Protein AF-A0A8J5N404-F1 (afdb_monomer)

Sequence (213 aa):
MFSFVKPSVPTCPKLALQDQLALDVYFVPMARVNMSEQEGGNVTVQEGICHLHLSPQANPRVYNVTWYYNVNFKGLPVCEEEQRRQYVGVRGGSVSVRCRVRAYPPALTFTWALRRTPEGVRERLESVGRTEGLTGRYTLTRLQEERVQVLCWAKNAIGTQIEPCKFTVYTRGRPGPVAGCKVDNHTASGFTVRCRSGAFRSDQANYTLLVYA

Solvent-accessible surface area (backbone atoms only — not comparable to full-atom values): 13581 Å² total; per-residue (Å²): 140,85,83,84,80,80,84,81,79,82,79,78,77,86,76,74,82,79,81,77,83,80,80,86,70,74,45,77,77,46,72,48,78,45,78,50,77,83,92,76,82,86,83,79,93,68,90,79,84,83,45,76,48,76,53,75,46,41,36,73,73,81,89,79,87,83,88,80,79,98,58,86,67,74,37,54,32,40,64,51,81,96,56,84,46,71,48,72,36,48,68,64,33,63,42,77,47,69,49,51,39,50,40,29,61,51,29,58,40,30,39,38,29,41,35,45,59,96,89,45,72,72,47,77,40,90,45,78,22,65,89,58,43,46,48,35,69,49,71,50,64,62,38,73,58,64,54,35,35,43,36,38,35,37,26,30,92,80,32,61,28,88,69,60,44,71,31,41,39,20,40,54,56,67,52,35,70,68,43,81,69,43,82,43,73,82,52,99,90,46,67,43,81,50,63,41,83,26,95,40,79,32,101,72,68,88,82,86,83,88,83,86,133

Secondary structure (DSSP, 8-state):
----PPPPP-----------------EEEEEEEEEEPPSSS----SSPPPEEEEEEEEESPP------SS----EEEEE-SSS--EEE--TT--EEEEEEEEEESPP-EEEEEEEESSSS-EEEE-----S-TTEEEEEE-S--SSEEEEEEEEE-SS-B-SSPEEEEEESSPPPPPPEEEEEEEEETTEEEEEEEPPSS--SS---PPP---

Radius of gyration: 30.07 Å; Cα contacts (8 Å, |Δi|>4): 358; chains: 1; bounding box: 64×106×56 Å

Foldseek 3Di:
DDDDDDDDDDDDPPPPPPPDDDDLDFDDKDKDKDWDDDDDDDDPDDDDDIDIDIDIDGVVDDPDDDDDDPDPPADAKDFDPPDAQEAEDAAQAKDKDKTFTDHVVFFQAKWKWKDDDPPDDTRTDRDGQPRPGGMRMDMDGRHHGQKMKMWMWTADPVGIDPGTRIHMYGNFFAFDDWADWDWADDDPVDIDIDTHTDPTDGPDYDDDDDDDD

Organism: Homarus americanus (NCBI:txid6706)

pLDDT: mean 76.04, std 15.44, range [35.41, 94.5]

InterPro domains:
  IPR007110 Immunoglobulin-like domain [PS50835] (60-168)
  IPR013783 Immunoglobulin-like fold [G3DSA:2.60.40.10] (75-171)
  IPR036179 Immunoglobulin-like domain superfamily [SSF48726] (89-171)

Nearest PDB structures (foldseek):
  7z0l-assembly1_A  TM=5.717E-01  e=4.956E-03  Mus musculus
  8dpu-assembly1_A  TM=5.505E-01  e=3.426E-03  Homo sapiens
  8qy6-assembly1_A  TM=5.670E-01  e=1.581E-02  Mus musculus
  8d82-assembly1_A  TM=5.184E-01  e=3.674E-02  Homo sapiens
  3idu-assembly1_A  TM=4.146E-01  e=4.378E-01  Pyrococcus furiosus

Structure (mmCIF, N/CA/C/O backbone):
data_AF-A0A8J5N404-F1
#
_entry.id   AF-A0A8J5N404-F1
#
loop_
_atom_site.group_PDB
_atom_site.id
_atom_site.type_symbol
_atom_site.label_atom_id
_atom_site.label_alt_id
_atom_site.label_comp_id
_atom_site.label_asym_id
_atom_site.label_entity_id
_atom_site.label_seq_id
_atom_site.pdbx_PDB_ins_code
_atom_site.Cartn_x
_atom_site.Cartn_y
_atom_site.Cartn_z
_atom_site.occupancy
_atom_site.B_iso_or_equiv
_atom_site.auth_seq_id
_atom_site.auth_comp_id
_atom_site.auth_asym_id
_atom_site.auth_atom_id
_atom_site.pdbx_PDB_model_num
ATOM 1 N N . MET A 1 1 ? 13.396 -95.241 -4.610 1.00 40.75 1 MET A N 1
ATOM 2 C CA . MET A 1 1 ? 12.499 -94.400 -5.431 1.00 40.75 1 MET A CA 1
ATOM 3 C C . MET A 1 1 ? 11.971 -93.310 -4.514 1.00 40.75 1 MET A C 1
ATOM 5 O O . MET A 1 1 ? 11.086 -93.577 -3.721 1.00 40.75 1 MET A O 1
ATOM 9 N N . PHE A 1 2 ? 12.621 -92.146 -4.496 1.00 35.41 2 PHE A N 1
ATOM 10 C CA . PHE A 1 2 ? 12.293 -91.057 -3.570 1.00 35.41 2 PHE A CA 1
ATOM 11 C C . PHE A 1 2 ? 11.644 -89.929 -4.371 1.00 35.41 2 PHE A C 1
ATOM 13 O O . PHE A 1 2 ? 12.293 -89.315 -5.217 1.00 35.41 2 PHE A O 1
ATOM 20 N N . SER A 1 3 ? 10.343 -89.719 -4.164 1.00 41.03 3 SER A N 1
ATOM 21 C CA . SER A 1 3 ? 9.588 -88.637 -4.793 1.00 41.03 3 SER A CA 1
ATOM 22 C C . SER A 1 3 ? 9.850 -87.331 -4.048 1.00 41.03 3 SER A C 1
ATOM 24 O O . SER A 1 3 ? 9.491 -87.195 -2.879 1.00 41.03 3 SER A O 1
ATOM 26 N N . PHE A 1 4 ? 10.447 -86.358 -4.728 1.00 39.09 4 PHE A N 1
ATOM 27 C CA . PHE A 1 4 ? 10.565 -84.997 -4.221 1.00 39.09 4 PHE A CA 1
ATOM 28 C C . PHE A 1 4 ? 9.235 -84.265 -4.434 1.00 39.09 4 PHE A C 1
ATOM 30 O O . PHE A 1 4 ? 8.847 -83.973 -5.565 1.00 39.09 4 PHE A O 1
ATOM 37 N N . VAL A 1 5 ? 8.527 -83.979 -3.341 1.00 48.84 5 VAL A N 1
ATOM 38 C CA . VAL A 1 5 ? 7.359 -83.090 -3.333 1.00 48.84 5 VAL A CA 1
ATOM 39 C C . VAL A 1 5 ? 7.872 -81.651 -3.442 1.00 48.84 5 VAL A C 1
ATOM 41 O O . VAL A 1 5 ? 8.645 -81.204 -2.597 1.00 48.84 5 VAL A O 1
ATOM 44 N N . LYS A 1 6 ? 7.477 -80.920 -4.493 1.00 49.12 6 LYS A N 1
ATOM 45 C CA . LYS A 1 6 ? 7.764 -79.480 -4.609 1.00 49.12 6 LYS A CA 1
ATOM 46 C C . LYS A 1 6 ? 6.940 -78.714 -3.560 1.00 49.12 6 LYS A C 1
ATOM 48 O O . LYS A 1 6 ? 5.720 -78.872 -3.560 1.00 49.12 6 LYS A O 1
ATOM 53 N N . PRO A 1 7 ? 7.544 -77.869 -2.708 1.00 41.69 7 PRO A N 1
ATOM 54 C CA . PRO A 1 7 ? 6.782 -77.013 -1.808 1.00 41.69 7 PRO A CA 1
ATOM 55 C C . PRO A 1 7 ? 6.041 -75.929 -2.605 1.00 41.69 7 PRO A C 1
ATOM 57 O O . PRO A 1 7 ? 6.631 -75.220 -3.421 1.00 41.69 7 PRO A O 1
ATOM 60 N N . SER A 1 8 ? 4.733 -75.813 -2.378 1.00 52.38 8 SER A N 1
ATOM 61 C CA . SER A 1 8 ? 3.898 -74.738 -2.914 1.00 52.38 8 SER A CA 1
ATOM 62 C C . SER A 1 8 ? 4.278 -73.407 -2.266 1.00 52.38 8 SER A C 1
ATOM 64 O O . SER A 1 8 ? 4.233 -73.276 -1.043 1.00 52.38 8 SER A O 1
ATOM 66 N N . VAL A 1 9 ? 4.634 -72.419 -3.088 1.00 51.72 9 VAL A N 1
ATOM 67 C CA . VAL A 1 9 ? 4.928 -71.049 -2.651 1.00 51.72 9 VAL A CA 1
ATOM 68 C C . VAL A 1 9 ? 3.638 -70.414 -2.109 1.00 51.72 9 VAL A C 1
ATOM 70 O O . VAL A 1 9 ? 2.661 -70.342 -2.857 1.00 51.72 9 VAL A O 1
ATOM 73 N N . PRO A 1 10 ? 3.589 -69.947 -0.849 1.00 53.97 10 PRO A N 1
ATOM 74 C CA . PRO A 1 10 ? 2.425 -69.230 -0.347 1.00 53.97 10 PRO A CA 1
ATOM 75 C C . PRO A 1 10 ? 2.312 -67.879 -1.064 1.00 53.97 10 PRO A C 1
ATOM 77 O O . PRO A 1 10 ? 3.176 -67.011 -0.941 1.00 53.97 10 PRO A O 1
ATOM 80 N N . THR A 1 11 ? 1.246 -67.693 -1.842 1.00 55.59 11 THR A N 1
ATOM 81 C CA . THR A 1 11 ? 0.913 -66.396 -2.437 1.00 55.59 11 THR A CA 1
ATOM 82 C C . THR A 1 11 ? 0.435 -65.451 -1.344 1.00 55.59 11 THR A C 1
ATOM 84 O O . THR A 1 11 ? -0.619 -65.665 -0.747 1.00 55.59 11 THR A O 1
ATOM 87 N N . CYS A 1 12 ? 1.210 -64.399 -1.095 1.00 48.97 12 CYS A N 1
ATOM 88 C CA . CYS A 1 12 ? 0.807 -63.310 -0.217 1.00 48.97 12 CYS A CA 1
ATOM 89 C C . CYS A 1 12 ? -0.461 -62.640 -0.793 1.00 48.97 12 CYS A C 1
ATOM 91 O O . CYS A 1 12 ? -0.456 -62.277 -1.977 1.00 48.97 12 CYS A O 1
ATOM 93 N N . PRO A 1 13 ? -1.555 -62.483 -0.025 1.00 54.38 13 PRO A N 1
ATOM 94 C CA . PRO A 1 13 ? -2.712 -61.736 -0.496 1.00 54.38 13 PRO A CA 1
ATOM 95 C C . PRO A 1 13 ? -2.296 -60.281 -0.729 1.00 54.38 13 PRO A C 1
ATOM 97 O O . PRO A 1 13 ? -1.611 -59.681 0.098 1.00 54.38 13 PRO A O 1
ATOM 100 N N . LYS A 1 14 ? -2.702 -59.702 -1.865 1.00 51.38 14 LYS A N 1
ATOM 101 C CA . LYS A 1 14 ? -2.517 -58.274 -2.151 1.00 51.38 14 LYS A CA 1
ATOM 102 C C . LYS A 1 14 ? -3.380 -57.452 -1.187 1.00 51.38 14 LYS A C 1
ATOM 104 O O . LYS A 1 14 ? -4.451 -56.990 -1.565 1.00 51.38 14 LYS A O 1
ATOM 109 N N . LEU A 1 15 ? -2.926 -57.252 0.048 1.00 52.56 15 LEU A N 1
ATOM 110 C CA . LEU A 1 15 ? -3.394 -56.127 0.846 1.00 52.56 15 LEU A CA 1
ATOM 111 C C . LEU A 1 15 ? -2.717 -54.873 0.294 1.00 52.56 15 LEU A C 1
ATOM 113 O O . LEU A 1 15 ? -1.636 -54.478 0.721 1.00 52.56 15 LEU A O 1
ATOM 117 N N . ALA A 1 16 ? -3.355 -54.269 -0.707 1.00 52.84 16 ALA A N 1
ATOM 118 C CA . ALA A 1 16 ? -3.126 -52.870 -1.009 1.00 52.84 16 ALA A CA 1
ATOM 119 C C . ALA A 1 16 ? -3.648 -52.075 0.192 1.00 52.84 16 ALA A C 1
ATOM 121 O O . ALA A 1 16 ? -4.857 -51.944 0.379 1.00 52.84 16 ALA A O 1
ATOM 122 N N . LEU A 1 17 ? -2.740 -51.593 1.039 1.00 55.91 17 LEU A N 1
ATOM 123 C CA . LEU A 1 17 ? -3.078 -50.575 2.022 1.00 55.91 17 LEU A CA 1
ATOM 124 C C . LEU A 1 17 ? -3.344 -49.282 1.236 1.00 55.91 17 LEU A C 1
ATOM 126 O O . LEU A 1 17 ? -2.430 -48.526 0.918 1.00 55.91 17 LEU A O 1
ATOM 130 N N . GLN A 1 18 ? -4.595 -49.092 0.824 1.00 56.19 18 GLN A N 1
ATOM 131 C CA . GLN A 1 18 ? -5.069 -47.871 0.185 1.00 56.19 18 GLN A CA 1
ATOM 132 C C . GLN A 1 18 ? -5.277 -46.828 1.286 1.00 56.19 18 GLN A C 1
ATOM 134 O O . GLN A 1 18 ? -6.405 -46.570 1.697 1.00 56.19 18 GLN A O 1
ATOM 139 N N . ASP A 1 19 ? -4.190 -46.271 1.813 1.00 60.75 19 ASP A N 1
ATOM 140 C CA . ASP A 1 19 ? -4.302 -45.220 2.820 1.00 60.75 19 ASP A CA 1
ATOM 141 C C . ASP A 1 19 ? -4.592 -43.889 2.107 1.00 60.75 19 ASP A C 1
ATOM 143 O O . ASP A 1 19 ? -3.699 -43.189 1.626 1.00 60.75 19 ASP A O 1
ATOM 147 N N . GLN A 1 20 ? -5.878 -43.590 1.917 1.00 63.78 20 GLN A N 1
ATOM 148 C CA . GLN A 1 20 ? -6.344 -42.293 1.432 1.00 63.78 20 GLN A CA 1
ATOM 149 C C . GLN A 1 20 ? -6.618 -41.394 2.637 1.00 63.78 20 GLN A C 1
ATOM 151 O O . GLN A 1 20 ? -7.687 -41.451 3.243 1.00 63.78 20 GLN A O 1
ATOM 156 N N . LEU A 1 21 ? -5.651 -40.539 2.975 1.00 72.94 21 LEU A N 1
ATOM 157 C CA . LEU A 1 21 ? -5.828 -39.527 4.011 1.00 72.94 21 LEU A CA 1
ATOM 158 C C . LEU A 1 21 ? -6.717 -38.392 3.483 1.00 72.94 21 LEU A C 1
ATOM 160 O O . LEU A 1 21 ? -6.276 -37.553 2.695 1.00 72.94 21 LEU A O 1
ATOM 164 N N . ALA A 1 22 ? -7.973 -38.356 3.925 1.00 76.50 22 ALA A N 1
ATOM 165 C CA . ALA A 1 22 ? -8.859 -37.226 3.682 1.00 76.50 22 ALA A CA 1
ATOM 166 C C . ALA A 1 22 ? -8.378 -36.014 4.496 1.00 76.50 22 ALA A C 1
ATOM 168 O O . ALA A 1 22 ? -8.421 -36.017 5.725 1.00 76.50 22 ALA A O 1
ATOM 169 N N . LEU A 1 23 ? -7.895 -34.980 3.807 1.00 77.44 23 LEU A N 1
ATOM 170 C CA . LEU A 1 23 ? -7.456 -33.740 4.442 1.00 77.44 23 LEU A CA 1
ATOM 171 C C . LEU A 1 23 ? -8.675 -32.893 4.828 1.00 77.44 23 LEU A C 1
ATOM 173 O O . LEU A 1 23 ? -9.360 -32.357 3.956 1.00 77.44 23 LEU A O 1
ATOM 177 N N . ASP A 1 24 ? -8.915 -32.730 6.129 1.00 81.88 24 ASP A N 1
ATOM 178 C CA . ASP A 1 24 ? -9.874 -31.751 6.647 1.00 81.88 24 ASP A CA 1
ATOM 179 C C . ASP A 1 24 ? -9.209 -30.366 6.708 1.00 81.88 24 ASP A C 1
ATOM 181 O O . ASP A 1 24 ? -8.609 -29.963 7.706 1.00 81.88 24 ASP A O 1
ATOM 185 N N . VAL A 1 25 ? -9.209 -29.668 5.569 1.00 82.38 25 VAL A N 1
ATOM 186 C CA . VAL A 1 25 ? -8.541 -28.369 5.431 1.00 82.38 25 VAL A CA 1
ATOM 187 C C . VAL A 1 25 ? -9.459 -27.262 5.933 1.00 82.38 25 VAL A C 1
ATOM 189 O O . VAL A 1 25 ? -10.500 -26.996 5.334 1.00 82.38 25 VAL A O 1
ATOM 192 N N . TYR A 1 26 ? -9.045 -26.575 6.994 1.00 89.12 26 TYR A N 1
ATOM 193 C CA . TYR A 1 26 ? -9.735 -25.399 7.515 1.00 89.12 26 TYR A CA 1
ATOM 194 C C . TYR A 1 26 ? -9.440 -24.157 6.671 1.00 89.12 26 TYR A C 1
ATOM 196 O O . TYR A 1 26 ? -8.284 -23.852 6.371 1.00 89.12 26 TYR A O 1
ATOM 204 N N . PHE A 1 27 ? -10.482 -23.411 6.310 1.00 85.56 27 PHE A N 1
ATOM 205 C CA . PHE A 1 27 ? -10.357 -22.172 5.549 1.00 85.56 27 PHE A CA 1
ATOM 206 C C . PHE A 1 27 ? -11.450 -21.169 5.918 1.00 85.56 27 PHE A C 1
ATOM 208 O O . PHE A 1 27 ? -12.567 -21.524 6.300 1.00 85.56 27 PHE A O 1
ATOM 215 N N . VAL A 1 28 ? -11.108 -19.887 5.790 1.00 82.25 28 VAL A N 1
ATOM 216 C CA . VAL A 1 28 ? -12.012 -18.770 6.084 1.00 82.25 28 VAL A CA 1
ATOM 217 C C . VAL A 1 28 ? -13.211 -18.742 5.123 1.00 82.25 28 VAL A C 1
ATOM 219 O O . VAL A 1 28 ? -13.067 -19.130 3.963 1.00 82.25 28 VAL A O 1
ATOM 222 N N . PRO A 1 29 ? -14.390 -18.268 5.567 1.00 82.12 29 PRO A N 1
ATOM 223 C CA . PRO A 1 29 ? -15.593 -18.248 4.743 1.00 82.12 29 PRO A CA 1
ATOM 224 C C . PRO A 1 29 ? -15.438 -17.353 3.511 1.00 82.12 29 PRO A C 1
ATOM 226 O O . PRO A 1 29 ? -15.164 -16.159 3.619 1.00 82.12 29 PRO A O 1
ATOM 229 N N . MET A 1 30 ? -15.681 -17.929 2.338 1.00 80.69 30 MET A N 1
ATOM 230 C CA . MET A 1 30 ? -15.793 -17.229 1.060 1.00 80.69 30 MET A CA 1
ATOM 231 C C . MET A 1 30 ? -17.237 -17.328 0.580 1.00 80.69 30 MET A C 1
ATOM 233 O O . MET A 1 30 ? -17.825 -18.403 0.632 1.00 80.69 30 MET A O 1
ATOM 237 N N . ALA A 1 31 ? -17.835 -16.236 0.111 1.00 79.19 31 ALA A N 1
ATOM 238 C CA . ALA A 1 31 ? -19.229 -16.247 -0.320 1.00 79.19 31 ALA A CA 1
ATOM 239 C C . ALA A 1 31 ? -19.399 -15.628 -1.705 1.00 79.19 31 ALA A C 1
ATOM 241 O O . ALA A 1 31 ? -18.776 -14.617 -2.030 1.00 79.19 31 ALA A O 1
ATOM 242 N N . ARG A 1 32 ? -20.266 -16.241 -2.514 1.00 77.94 32 ARG A N 1
ATOM 243 C CA . ARG A 1 32 ? -20.734 -15.692 -3.791 1.00 77.94 32 ARG A CA 1
ATOM 244 C C . ARG A 1 32 ? -22.192 -15.274 -3.655 1.00 77.94 32 ARG A C 1
ATOM 246 O O . ARG A 1 32 ? -22.972 -16.005 -3.045 1.00 77.94 32 ARG A O 1
ATOM 253 N N . VAL A 1 33 ? -22.530 -14.111 -4.207 1.00 75.31 33 VAL A N 1
ATOM 254 C CA . VAL A 1 33 ? -23.897 -13.579 -4.244 1.00 75.31 33 VAL A CA 1
ATOM 255 C C . VAL A 1 33 ? -24.338 -13.517 -5.696 1.00 75.31 33 VAL A C 1
ATOM 257 O O . VAL A 1 33 ? -23.714 -12.818 -6.492 1.00 75.31 33 VAL A O 1
ATOM 260 N N . ASN A 1 34 ? -25.409 -14.232 -6.021 1.00 76.19 34 ASN A N 1
ATOM 261 C CA . ASN A 1 34 ? -26.038 -14.189 -7.335 1.00 76.19 34 ASN A CA 1
ATOM 262 C C . ASN A 1 34 ? -27.398 -13.501 -7.223 1.00 76.19 34 ASN A C 1
ATOM 264 O O . ASN A 1 34 ? -28.099 -13.665 -6.225 1.00 76.19 34 ASN A O 1
ATOM 268 N N . MET A 1 35 ? -27.770 -12.751 -8.255 1.00 67.88 35 MET A N 1
ATOM 269 C CA . MET A 1 35 ? -29.086 -12.134 -8.372 1.00 67.88 35 MET A CA 1
ATOM 270 C C . MET A 1 35 ? -29.902 -12.951 -9.368 1.00 67.88 35 MET A C 1
ATOM 272 O O . MET A 1 35 ? -29.448 -13.167 -10.491 1.00 67.88 35 MET A O 1
ATOM 276 N N . SER A 1 36 ? -31.065 -13.437 -8.949 1.00 63.25 36 SER A N 1
ATOM 277 C CA . SER A 1 36 ? -31.993 -14.153 -9.826 1.00 63.25 36 SER A CA 1
ATOM 278 C C . SER A 1 36 ? -33.260 -13.330 -10.021 1.00 63.25 36 SER A C 1
ATOM 280 O O . SER A 1 36 ? -33.881 -12.915 -9.041 1.00 63.25 36 SER A O 1
ATOM 282 N N . GLU A 1 37 ? -33.645 -13.140 -11.279 1.00 60.53 37 GLU A N 1
ATOM 283 C CA . GLU A 1 37 ? -34.986 -12.724 -11.684 1.00 60.53 37 GLU A CA 1
ATOM 284 C C . GLU A 1 37 ? -35.790 -14.008 -11.928 1.00 60.53 37 GLU A C 1
ATOM 286 O O . GLU A 1 37 ? -35.284 -14.950 -12.540 1.00 60.53 37 GLU A O 1
ATOM 291 N N . GLN A 1 38 ? -36.970 -14.111 -11.324 1.00 51.12 38 GLN A N 1
ATOM 292 C CA . GLN A 1 38 ? -37.749 -15.348 -11.255 1.00 51.12 38 GLN A CA 1
ATOM 293 C C . GLN A 1 38 ? -38.069 -15.907 -12.659 1.00 51.12 38 GLN A C 1
ATOM 295 O O . GLN A 1 38 ? -38.345 -15.153 -13.589 1.00 51.12 38 GLN A O 1
ATOM 300 N N . GLU A 1 39 ? -38.016 -17.235 -12.810 1.00 51.44 39 GLU A N 1
ATOM 301 C CA . GLU A 1 39 ? -38.303 -17.941 -14.065 1.00 51.44 39 GLU A CA 1
ATOM 302 C C . GLU A 1 39 ? -39.755 -17.746 -14.534 1.00 51.44 39 GLU A C 1
ATOM 304 O O . GLU A 1 39 ? -40.693 -18.033 -13.792 1.00 51.44 39 GLU A O 1
ATOM 309 N N . GLY A 1 40 ? -39.927 -17.367 -15.807 1.00 40.41 40 GLY A N 1
ATOM 310 C CA . GLY A 1 40 ? -41.181 -17.545 -16.547 1.00 40.41 40 GLY 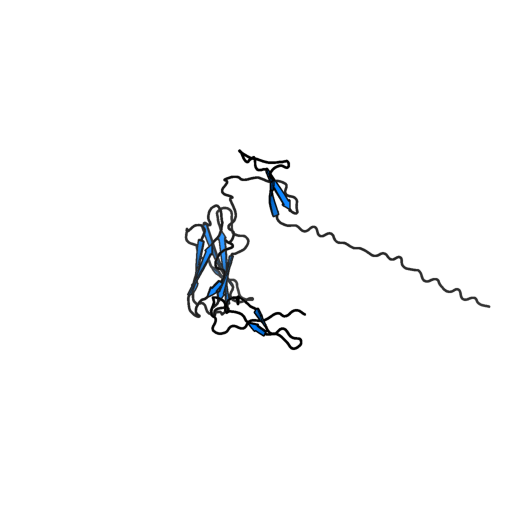A CA 1
ATOM 311 C C . GLY A 1 40 ? -41.666 -16.315 -17.318 1.00 40.41 40 GLY A C 1
ATOM 312 O O . GLY A 1 40 ? -42.388 -15.498 -16.770 1.00 40.41 40 GLY A O 1
ATOM 313 N N . GLY A 1 41 ? -41.331 -16.253 -18.615 1.00 47.44 41 GLY A N 1
ATOM 314 C CA . GLY A 1 41 ? -42.116 -15.599 -19.677 1.00 47.44 41 GLY A CA 1
ATOM 315 C C . GLY A 1 41 ? -42.428 -14.098 -19.552 1.00 47.44 41 GLY A C 1
ATOM 316 O O . GLY A 1 41 ? -43.367 -13.713 -18.873 1.00 47.44 41 GLY A O 1
ATOM 317 N N . ASN A 1 42 ? -41.724 -13.281 -20.350 1.00 42.91 42 ASN A N 1
ATOM 318 C CA . ASN A 1 42 ? -41.986 -11.863 -20.659 1.00 42.91 42 ASN A CA 1
ATOM 319 C C . ASN A 1 42 ? -42.295 -10.947 -19.459 1.00 42.91 42 ASN A C 1
ATOM 321 O O . ASN A 1 42 ? -43.443 -10.603 -19.191 1.00 42.91 42 ASN A O 1
ATOM 325 N N . VAL A 1 43 ? -41.239 -10.450 -18.813 1.00 44.38 43 VAL A N 1
ATOM 326 C CA . VAL A 1 43 ? -41.337 -9.421 -17.771 1.00 44.38 43 VAL A CA 1
ATOM 327 C C . VAL A 1 43 ? -41.251 -8.032 -18.410 1.00 44.38 43 VAL A C 1
ATOM 329 O O . VAL A 1 43 ? -40.188 -7.575 -18.827 1.00 44.38 43 VAL A O 1
ATOM 332 N N . THR A 1 44 ? -42.381 -7.331 -18.483 1.00 42.16 44 THR A N 1
ATOM 333 C CA . THR A 1 44 ? -42.382 -5.866 -18.547 1.00 42.16 44 THR A CA 1
ATOM 334 C C . THR A 1 44 ? -41.996 -5.348 -17.168 1.00 42.16 44 THR A C 1
ATOM 336 O O . THR A 1 44 ? -42.747 -5.523 -16.211 1.00 42.16 44 THR A O 1
ATOM 339 N N . VAL A 1 45 ? -40.809 -4.750 -17.061 1.00 51.72 45 VAL A N 1
ATOM 340 C CA . VAL A 1 45 ? -40.244 -4.239 -15.806 1.00 51.72 45 VAL A CA 1
ATOM 341 C C . VAL A 1 45 ? -41.117 -3.107 -15.259 1.00 51.72 45 VAL A C 1
ATOM 343 O O . VAL A 1 45 ? -41.018 -1.960 -15.692 1.00 51.72 45 VAL A O 1
ATOM 346 N N . GLN A 1 46 ? -41.962 -3.436 -14.288 1.00 47.34 46 GLN A N 1
ATOM 347 C CA . GLN A 1 46 ? -42.578 -2.494 -13.359 1.00 47.34 46 GLN A CA 1
ATOM 348 C C . GLN A 1 46 ? -42.419 -3.093 -11.956 1.00 47.34 46 GLN A C 1
ATOM 350 O O . GLN A 1 46 ? -42.998 -4.128 -11.656 1.00 47.34 46 GLN A O 1
ATOM 355 N N . GLU A 1 47 ? -41.543 -2.475 -11.156 1.00 54.28 47 GLU A N 1
ATOM 356 C CA . GLU A 1 47 ? -41.280 -2.765 -9.733 1.00 54.28 47 GLU A CA 1
ATOM 357 C C . GLU A 1 47 ? -41.040 -4.248 -9.376 1.00 54.28 47 GLU A C 1
ATOM 359 O O . GLU A 1 47 ? -41.851 -4.912 -8.736 1.00 54.28 47 GLU A O 1
ATOM 364 N N . GLY A 1 48 ? -39.872 -4.771 -9.766 1.00 55.59 48 GLY A N 1
ATOM 365 C CA . GLY A 1 48 ? -39.438 -6.131 -9.431 1.00 55.59 48 GLY A CA 1
ATOM 366 C C . GLY A 1 48 ? -38.717 -6.237 -8.079 1.00 55.59 48 GLY A C 1
ATOM 367 O O . GLY A 1 48 ? -37.851 -5.424 -7.753 1.00 55.59 48 GLY A O 1
ATOM 368 N N . ILE A 1 49 ? -39.037 -7.279 -7.306 1.00 57.81 49 ILE A N 1
ATOM 369 C CA . ILE A 1 49 ? -38.287 -7.694 -6.111 1.00 57.81 49 ILE A CA 1
ATOM 370 C C . ILE A 1 49 ? -37.060 -8.498 -6.568 1.00 57.81 49 ILE A C 1
ATOM 372 O O . ILE A 1 49 ? -37.198 -9.548 -7.191 1.00 57.81 49 ILE A O 1
ATOM 376 N N . CYS A 1 50 ? -35.849 -8.038 -6.242 1.00 60.78 50 CYS A N 1
ATOM 377 C CA . CYS A 1 50 ? -34.623 -8.787 -6.525 1.00 60.78 50 CYS A CA 1
ATOM 378 C C . CYS A 1 50 ? -34.375 -9.854 -5.448 1.00 60.78 50 CYS A C 1
ATOM 380 O O . CYS A 1 50 ? -34.172 -9.524 -4.278 1.00 60.78 50 CYS A O 1
ATOM 382 N N . HIS A 1 51 ? -34.308 -11.127 -5.839 1.00 70.50 51 HIS A N 1
ATOM 383 C CA . HIS A 1 51 ? -33.883 -12.204 -4.945 1.00 70.50 51 HIS A CA 1
ATOM 384 C C . HIS A 1 51 ? -32.353 -12.354 -4.985 1.00 70.50 51 HIS A C 1
ATOM 386 O O . HIS A 1 51 ? -31.763 -12.592 -6.041 1.00 70.50 51 HIS A O 1
ATOM 392 N N . LEU A 1 52 ? -31.704 -12.213 -3.824 1.00 72.75 52 LEU A N 1
ATOM 393 C CA . LEU A 1 52 ? -30.265 -12.430 -3.655 1.00 72.75 52 LEU A CA 1
ATOM 394 C C . LEU A 1 52 ? -30.011 -13.832 -3.097 1.00 72.75 52 LEU A C 1
ATOM 396 O O . LEU A 1 52 ? -30.441 -14.161 -1.992 1.00 72.75 52 LEU A O 1
ATOM 400 N N . HIS A 1 53 ? -29.269 -14.645 -3.841 1.00 79.69 53 HIS A N 1
ATOM 401 C CA . HIS A 1 53 ? -28.868 -15.987 -3.437 1.00 79.69 53 HIS A CA 1
ATOM 402 C C . HIS A 1 53 ? -27.409 -15.986 -2.960 1.00 79.69 53 HIS A C 1
ATOM 404 O O . HIS A 1 53 ? -26.500 -15.687 -3.737 1.00 79.69 53 HIS A O 1
ATOM 410 N N . LEU A 1 54 ? -27.176 -16.325 -1.685 1.00 79.25 54 LEU A N 1
ATOM 411 C CA . LEU A 1 54 ? -25.839 -16.448 -1.093 1.00 79.25 54 LEU A CA 1
ATOM 412 C C . LEU A 1 54 ? -25.390 -17.906 -1.072 1.00 79.25 54 LEU A C 1
ATOM 414 O O . LEU A 1 54 ? -26.075 -18.770 -0.533 1.00 79.25 54 LEU A O 1
ATOM 418 N N . SER A 1 55 ? -24.192 -18.169 -1.576 1.00 82.88 55 SER A N 1
ATOM 419 C CA . SER A 1 55 ? -23.561 -19.490 -1.523 1.00 82.88 55 SER A CA 1
ATOM 420 C C . SER A 1 55 ? -22.245 -19.416 -0.737 1.00 82.88 55 SER A C 1
ATOM 422 O O . SER A 1 55 ? -21.197 -19.159 -1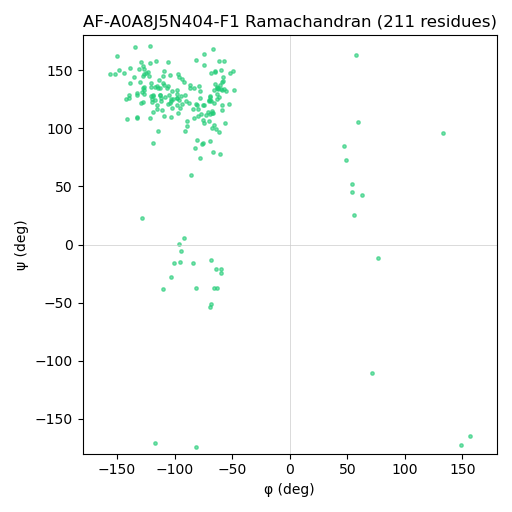.342 1.00 82.88 55 SER A O 1
ATOM 424 N N . PRO A 1 56 ? -22.273 -19.577 0.605 1.00 84.94 56 PRO A N 1
ATOM 425 C CA . PRO A 1 56 ? -21.076 -19.554 1.437 1.00 84.94 56 PRO A CA 1
ATOM 426 C C . PRO A 1 56 ? -20.325 -20.891 1.374 1.00 84.94 56 PRO A C 1
ATOM 428 O O . PRO A 1 56 ? -20.907 -21.968 1.473 1.00 84.94 56 PRO A O 1
ATOM 431 N N . GLN A 1 57 ? -19.008 -20.809 1.247 1.00 88.81 57 GLN A N 1
ATOM 432 C CA . GLN A 1 57 ? -18.068 -21.920 1.296 1.00 88.81 57 GLN A CA 1
ATOM 433 C C . GLN A 1 57 ? -17.129 -21.672 2.476 1.00 88.81 57 GLN A C 1
ATOM 435 O O . GLN A 1 57 ? -16.382 -20.695 2.472 1.00 88.81 57 GLN A O 1
ATOM 440 N N . ALA A 1 58 ? -17.183 -22.523 3.498 1.00 87.69 58 ALA A N 1
ATOM 441 C CA . ALA A 1 58 ? -16.334 -22.417 4.682 1.00 87.69 58 ALA A CA 1
ATOM 442 C C . ALA A 1 58 ? -16.110 -23.790 5.309 1.00 87.69 58 ALA A C 1
ATOM 444 O O . ALA A 1 58 ? -17.021 -24.625 5.305 1.00 87.69 58 ALA A O 1
ATOM 445 N N . ASN A 1 59 ? -14.928 -23.981 5.890 1.00 88.94 59 ASN A N 1
ATOM 446 C CA . ASN A 1 59 ? -14.647 -25.108 6.764 1.00 88.94 59 ASN A CA 1
ATOM 447 C C . ASN A 1 59 ? -13.945 -24.596 8.039 1.00 88.94 59 ASN A C 1
ATOM 449 O O . ASN A 1 59 ? -12.803 -24.138 7.937 1.00 88.94 59 ASN A O 1
ATOM 453 N N . PRO A 1 60 ? -14.600 -24.613 9.219 1.00 88.00 60 PRO A N 1
ATOM 454 C CA . PRO A 1 60 ? -15.897 -25.237 9.502 1.00 88.00 60 PRO A CA 1
ATOM 455 C C . PRO A 1 60 ? -17.079 -24.437 8.925 1.00 88.00 60 PRO A C 1
ATOM 457 O O . PRO A 1 60 ? -16.939 -23.278 8.532 1.00 88.00 60 PRO A O 1
ATOM 460 N N . ARG A 1 61 ? -18.257 -25.070 8.843 1.00 84.44 61 ARG A N 1
ATOM 461 C CA . ARG A 1 61 ? -19.455 -24.488 8.206 1.00 84.44 61 ARG A CA 1
ATOM 462 C C . ARG A 1 61 ? -19.866 -23.161 8.858 1.00 84.44 61 ARG A C 1
ATOM 464 O O . ARG A 1 61 ? -19.800 -23.002 10.075 1.00 84.44 61 ARG A O 1
ATOM 471 N N . VAL A 1 62 ? -20.358 -22.230 8.040 1.00 81.44 62 VAL A N 1
ATOM 472 C CA . VAL A 1 62 ? -20.914 -20.956 8.520 1.00 81.44 62 VAL A CA 1
ATOM 473 C C . VAL A 1 62 ? -22.235 -21.219 9.246 1.00 81.44 62 VAL A C 1
ATOM 475 O O . VAL A 1 62 ? -23.148 -21.794 8.661 1.00 81.44 62 VAL A O 1
ATOM 478 N N . TYR A 1 63 ? -22.340 -20.791 10.505 1.00 79.56 63 TYR A N 1
ATOM 479 C CA . TYR A 1 63 ? -23.541 -20.969 11.335 1.00 79.56 63 TYR A CA 1
ATOM 480 C C . TYR A 1 63 ? -24.411 -19.709 11.432 1.00 79.56 63 TYR A C 1
ATOM 482 O O . TYR A 1 63 ? -25.565 -19.796 11.839 1.00 79.56 63 TYR A O 1
ATOM 490 N N . ASN A 1 64 ? -23.877 -18.540 11.068 1.00 78.38 64 ASN A N 1
ATOM 491 C CA . ASN A 1 64 ? -24.617 -17.284 11.084 1.00 78.38 64 ASN A CA 1
ATOM 492 C C . ASN A 1 64 ? -24.270 -16.440 9.854 1.00 78.38 64 ASN A C 1
ATOM 494 O O . ASN A 1 64 ? -23.097 -16.204 9.563 1.00 78.38 64 ASN A O 1
ATOM 498 N N . VAL A 1 65 ? -25.302 -15.997 9.143 1.00 71.75 65 VAL A N 1
A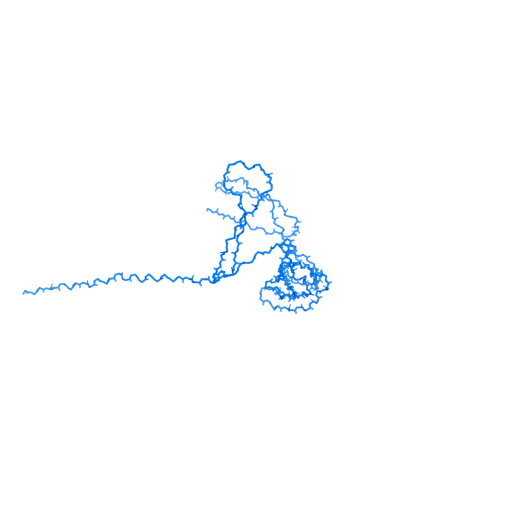TOM 499 C CA . VAL A 1 65 ? -25.207 -15.157 7.952 1.00 71.75 65 VAL A CA 1
ATOM 500 C C . VAL A 1 65 ? -26.135 -13.969 8.151 1.00 71.75 65 VAL A C 1
ATOM 502 O O . VAL A 1 65 ? -27.344 -14.140 8.290 1.00 71.75 65 VAL A O 1
ATOM 505 N N . THR A 1 66 ? -25.573 -12.764 8.098 1.00 72.31 66 THR A N 1
ATOM 506 C CA . THR A 1 66 ? -26.327 -11.518 8.251 1.00 72.31 66 THR A CA 1
ATOM 507 C C . THR A 1 66 ? -26.198 -10.685 6.986 1.00 72.31 66 THR A C 1
ATOM 509 O O . THR A 1 66 ? -25.089 -10.428 6.515 1.00 72.31 66 THR A O 1
ATOM 512 N N . TRP A 1 67 ? -27.331 -10.240 6.447 1.00 69.56 67 TRP A N 1
ATOM 513 C CA . TRP A 1 67 ? -27.362 -9.287 5.343 1.00 69.56 67 TRP A CA 1
ATOM 514 C C . TRP A 1 67 ? -27.310 -7.863 5.882 1.00 69.56 67 TRP A C 1
ATOM 516 O O . TRP A 1 67 ? -28.032 -7.514 6.814 1.00 69.56 67 TRP A O 1
ATOM 526 N N . TYR A 1 68 ? -26.472 -7.030 5.274 1.00 64.12 68 TYR A N 1
ATOM 527 C CA . TYR A 1 68 ? -26.374 -5.615 5.604 1.00 64.12 68 TYR A CA 1
ATOM 528 C C . TYR A 1 68 ? -26.718 -4.794 4.364 1.00 64.12 68 TYR A C 1
ATOM 530 O O . TYR A 1 68 ? -26.073 -4.932 3.328 1.00 64.12 68 TYR A O 1
ATOM 538 N N . TYR A 1 69 ? -27.719 -3.926 4.483 1.00 62.66 69 TYR A N 1
ATOM 539 C CA . TYR A 1 69 ? -28.098 -2.955 3.462 1.00 62.66 69 TYR A CA 1
ATOM 540 C C . TYR A 1 69 ? -27.932 -1.557 4.053 1.00 62.66 69 TYR A C 1
ATOM 542 O O . TYR A 1 69 ? -28.407 -1.298 5.156 1.00 62.66 69 TYR A O 1
ATOM 550 N N . ASN A 1 70 ? -27.206 -0.673 3.367 1.00 54.62 70 ASN A N 1
ATOM 551 C CA . ASN A 1 70 ? -26.897 0.683 3.844 1.00 54.62 70 ASN A CA 1
ATOM 552 C C . ASN A 1 70 ? -26.196 0.763 5.218 1.00 54.62 70 ASN A C 1
ATOM 554 O O . ASN A 1 70 ? -26.272 1.786 5.897 1.00 54.62 70 ASN A O 1
ATOM 558 N N . VAL A 1 71 ? -25.476 -0.283 5.635 1.00 52.94 71 VAL A N 1
ATOM 559 C CA . VAL A 1 71 ? -24.673 -0.257 6.866 1.00 52.94 71 VAL A CA 1
ATOM 560 C C . VAL A 1 71 ? -23.211 -0.044 6.495 1.00 52.94 71 VAL A C 1
ATOM 562 O O . VAL A 1 71 ? -22.654 -0.806 5.706 1.00 52.94 71 VAL A O 1
ATOM 565 N N . ASN A 1 72 ? -22.572 0.977 7.074 1.00 59.28 72 ASN A N 1
ATOM 566 C CA . ASN A 1 72 ? -21.126 1.159 6.973 1.00 59.28 72 ASN A CA 1
ATOM 567 C C . ASN A 1 72 ? -20.431 -0.060 7.601 1.00 59.28 72 ASN A C 1
ATOM 569 O O . ASN A 1 72 ? -20.305 -0.153 8.825 1.00 59.28 72 ASN A O 1
ATOM 573 N N . PHE A 1 73 ? -20.041 -1.017 6.759 1.00 61.22 73 PHE A N 1
ATOM 574 C CA . PHE A 1 73 ? -19.426 -2.277 7.158 1.00 61.22 73 PHE A CA 1
ATOM 575 C C . PHE A 1 73 ? -18.181 -2.000 7.998 1.00 61.22 73 PHE A C 1
ATOM 577 O O . PHE A 1 73 ? -17.150 -1.594 7.467 1.00 61.22 73 PHE A O 1
ATOM 584 N N . LYS A 1 74 ? -18.283 -2.190 9.320 1.00 71.69 74 LYS A N 1
ATOM 585 C CA . LYS A 1 74 ? -17.141 -2.058 10.223 1.00 71.69 74 LYS A CA 1
ATOM 586 C C . LYS A 1 74 ? -16.169 -3.187 9.921 1.00 71.69 74 LYS A C 1
ATOM 588 O O . LYS A 1 74 ? -16.483 -4.352 10.131 1.00 71.69 74 LYS A O 1
ATOM 593 N N . GLY A 1 75 ? -15.003 -2.826 9.414 1.00 79.56 75 GLY A N 1
ATOM 594 C CA . GLY A 1 75 ? -14.009 -3.762 8.923 1.00 79.56 75 GLY A CA 1
ATOM 595 C C . GLY A 1 75 ? -12.612 -3.345 9.341 1.00 79.56 75 GLY A C 1
ATOM 596 O O . GLY A 1 75 ? -12.322 -2.157 9.531 1.00 79.56 75 GLY A O 1
ATOM 597 N N . LEU A 1 76 ? -11.736 -4.339 9.469 1.00 87.75 76 LEU A N 1
ATOM 598 C CA . LEU A 1 76 ? -10.304 -4.090 9.567 1.00 87.75 76 LEU A CA 1
ATOM 599 C C . LEU A 1 76 ? -9.824 -3.355 8.306 1.00 87.75 76 LEU A C 1
ATOM 601 O O . LEU A 1 76 ? -10.392 -3.555 7.230 1.00 87.75 76 LEU A O 1
ATOM 605 N N . PRO A 1 77 ? -8.783 -2.518 8.402 1.00 91.69 77 PRO A N 1
ATOM 606 C CA . PRO A 1 77 ? -8.225 -1.873 7.225 1.00 91.69 77 PRO A CA 1
ATOM 607 C C . PRO A 1 77 ? -7.656 -2.891 6.228 1.00 91.69 77 PRO A C 1
ATOM 609 O O . PRO A 1 77 ? -6.918 -3.796 6.617 1.00 91.69 77 PRO A O 1
ATOM 612 N N . VAL A 1 78 ? -7.959 -2.713 4.941 1.00 92.31 78 VAL A N 1
ATOM 613 C CA . VAL A 1 78 ? -7.460 -3.539 3.826 1.00 92.31 78 VAL A CA 1
ATOM 614 C C . VAL A 1 78 ? -6.833 -2.638 2.762 1.00 92.31 78 VAL A C 1
ATOM 616 O O . VAL A 1 78 ? -7.307 -1.525 2.542 1.00 92.31 78 VAL A O 1
ATOM 619 N N . CYS A 1 79 ? -5.764 -3.083 2.093 1.00 93.50 79 CYS A N 1
ATOM 620 C CA . CYS A 1 79 ? -5.154 -2.316 1.003 1.00 93.50 79 CYS A CA 1
ATOM 621 C C . CYS A 1 79 ? -6.147 -2.053 -0.131 1.00 93.50 79 CYS A C 1
ATOM 623 O O . CYS A 1 79 ? -6.852 -2.958 -0.559 1.00 93.50 79 CYS A O 1
ATOM 625 N N . GLU A 1 80 ? -6.125 -0.849 -0.699 1.00 92.69 80 GLU A N 1
ATOM 626 C CA . GLU A 1 80 ? -6.731 -0.644 -2.017 1.00 92.69 80 GLU A CA 1
ATOM 627 C C . GLU A 1 80 ? -5.974 -1.436 -3.093 1.00 92.69 80 GLU A C 1
ATOM 629 O O . GLU A 1 80 ? -4.738 -1.451 -3.100 1.00 92.69 80 GLU A O 1
ATOM 634 N N . GLU A 1 81 ? -6.705 -2.066 -4.011 1.00 87.06 81 GLU A N 1
ATOM 635 C CA . GLU A 1 81 ? -6.120 -2.818 -5.128 1.00 87.06 81 GLU A CA 1
ATOM 636 C C . GLU A 1 81 ? -5.432 -1.880 -6.132 1.00 87.06 81 GLU A C 1
ATOM 638 O O . GLU A 1 81 ? -4.241 -2.022 -6.420 1.00 87.06 81 GLU A O 1
ATOM 643 N N . GLU A 1 82 ? -6.143 -0.842 -6.579 1.00 87.62 82 GLU A N 1
ATOM 644 C CA . GLU A 1 82 ? -5.695 0.102 -7.610 1.00 87.62 82 GLU A CA 1
ATOM 645 C C . GLU A 1 82 ? -4.852 1.258 -7.046 1.00 87.62 82 GLU A C 1
ATOM 647 O O . GLU A 1 82 ? -5.179 2.439 -7.165 1.00 87.62 82 GLU A O 1
ATOM 652 N N . GLN A 1 83 ? -3.723 0.929 -6.420 1.00 90.94 83 GLN A N 1
ATOM 653 C CA . GLN A 1 83 ? -2.748 1.929 -5.981 1.00 90.94 83 GLN A CA 1
ATOM 654 C C . GLN A 1 83 ? -1.339 1.612 -6.476 1.00 90.94 83 GLN A C 1
ATOM 656 O O . GLN A 1 83 ? -0.961 0.462 -6.700 1.00 90.94 83 GLN A O 1
ATOM 661 N N . ARG A 1 84 ? -0.518 2.655 -6.616 1.00 89.06 84 ARG A N 1
ATOM 662 C CA . ARG A 1 84 ? 0.878 2.535 -7.050 1.00 89.06 84 ARG A CA 1
ATOM 663 C C . ARG A 1 84 ? 1.668 1.626 -6.099 1.00 89.06 84 ARG A C 1
ATOM 665 O O . ARG A 1 84 ? 1.889 1.990 -4.951 1.00 89.06 84 ARG A O 1
ATOM 672 N N . ARG A 1 85 ? 2.159 0.480 -6.588 1.00 91.19 85 ARG A N 1
ATOM 673 C CA . ARG A 1 85 ? 2.973 -0.479 -5.802 1.00 91.19 85 ARG A CA 1
ATOM 674 C C . ARG A 1 85 ? 4.487 -0.303 -5.958 1.00 91.19 85 ARG A C 1
ATOM 676 O O . ARG A 1 85 ? 5.253 -0.848 -5.163 1.00 91.19 85 ARG A O 1
ATOM 683 N N . GLN A 1 86 ? 4.927 0.438 -6.974 1.00 90.75 86 GLN A N 1
ATOM 684 C CA . GLN A 1 86 ? 6.341 0.581 -7.326 1.00 90.75 86 GLN A CA 1
ATOM 685 C C . GLN A 1 86 ? 6.759 2.045 -7.426 1.00 90.75 86 GLN A C 1
ATOM 687 O O . GLN A 1 86 ? 6.071 2.864 -8.041 1.00 90.75 86 GLN A O 1
ATOM 692 N N . TYR A 1 87 ? 7.908 2.365 -6.842 1.00 91.00 87 TYR A N 1
ATOM 693 C CA . TYR A 1 87 ? 8.494 3.700 -6.825 1.00 91.00 87 TYR A CA 1
ATOM 694 C C . TYR A 1 87 ? 9.925 3.655 -7.352 1.00 91.00 87 TYR A C 1
ATOM 696 O O . TYR A 1 87 ? 10.615 2.647 -7.207 1.00 91.00 87 TYR A O 1
ATOM 704 N N . VAL A 1 88 ? 10.363 4.763 -7.945 1.00 87.75 88 VAL A N 1
ATOM 705 C CA . VAL A 1 88 ? 11.740 4.947 -8.405 1.00 87.75 88 VAL A CA 1
ATOM 706 C C . VAL A 1 88 ? 12.301 6.158 -7.679 1.00 87.75 88 VAL A C 1
ATOM 708 O O . VAL A 1 88 ? 11.659 7.208 -7.647 1.00 87.75 88 VAL A O 1
ATOM 711 N N . GLY A 1 89 ? 13.456 5.976 -7.054 1.00 87.94 89 GLY A N 1
ATOM 712 C CA . GLY A 1 89 ? 14.215 7.021 -6.385 1.00 87.94 89 GLY A CA 1
ATOM 713 C C . GLY A 1 89 ? 15.609 7.155 -6.970 1.00 87.94 89 GLY A C 1
ATOM 714 O O . GLY A 1 89 ? 16.054 6.319 -7.750 1.00 87.94 89 GLY A O 1
ATOM 715 N N . VAL A 1 90 ? 16.308 8.202 -6.553 1.00 85.94 90 VAL A N 1
ATOM 716 C CA . VAL A 1 90 ? 17.727 8.400 -6.858 1.00 85.94 90 VAL A CA 1
ATOM 717 C C . VAL A 1 90 ? 18.548 7.880 -5.679 1.00 85.94 90 VAL A C 1
ATOM 719 O O . VAL A 1 90 ? 18.123 8.013 -4.529 1.00 85.94 90 VAL A O 1
ATOM 722 N N . ARG A 1 91 ? 19.719 7.287 -5.941 1.00 87.19 91 ARG A N 1
ATOM 723 C CA . ARG A 1 91 ? 20.652 6.879 -4.880 1.00 87.19 91 ARG A CA 1
ATOM 724 C C . ARG A 1 91 ? 21.063 8.101 -4.041 1.00 87.19 91 ARG A C 1
ATOM 726 O O . ARG A 1 91 ? 21.374 9.151 -4.588 1.00 87.19 91 ARG A O 1
ATOM 733 N N . GLY A 1 92 ? 21.016 7.973 -2.718 1.00 86.56 92 GLY A N 1
ATOM 734 C CA . GLY A 1 92 ? 21.183 9.064 -1.750 1.00 86.56 92 GLY A CA 1
ATOM 735 C C . GLY A 1 92 ? 19.957 9.976 -1.597 1.00 86.56 92 GLY A C 1
ATOM 736 O O . GLY A 1 92 ? 19.895 10.755 -0.649 1.00 86.56 92 GLY A O 1
ATOM 737 N N . GLY A 1 93 ? 18.966 9.862 -2.485 1.00 89.50 93 GLY A N 1
ATOM 738 C CA . GLY A 1 93 ? 17.758 10.679 -2.487 1.00 89.50 93 GLY A CA 1
ATOM 739 C C . GLY A 1 93 ? 16.686 10.208 -1.503 1.00 89.50 93 GLY A C 1
ATOM 740 O O . GLY A 1 93 ? 16.877 9.278 -0.712 1.00 89.50 93 GLY A O 1
ATOM 741 N N . SER A 1 94 ? 15.529 10.867 -1.581 1.00 91.00 94 SER A N 1
ATOM 742 C CA . SER A 1 94 ? 14.344 10.546 -0.781 1.00 91.00 94 SER A CA 1
ATOM 743 C C . SER A 1 94 ? 13.144 10.231 -1.671 1.00 91.00 94 SER A C 1
ATOM 745 O O . SER A 1 94 ? 12.974 10.829 -2.732 1.00 91.00 94 SER A O 1
ATOM 747 N N . VAL A 1 95 ? 12.294 9.303 -1.233 1.00 92.12 95 VAL A N 1
ATOM 748 C CA . VAL A 1 95 ? 11.088 8.868 -1.953 1.00 92.12 95 VAL A CA 1
ATOM 749 C C . VAL A 1 95 ? 9.906 8.848 -0.992 1.00 92.12 95 VAL A C 1
ATOM 751 O O . VAL A 1 95 ? 9.980 8.230 0.068 1.00 92.12 95 VAL A O 1
ATOM 754 N N . SER A 1 96 ? 8.795 9.484 -1.371 1.00 91.88 96 SER A N 1
ATOM 755 C CA . SER A 1 96 ? 7.555 9.457 -0.589 1.00 91.88 96 SER A CA 1
ATOM 756 C C . SER A 1 96 ? 6.608 8.368 -1.093 1.00 91.88 96 SER A C 1
ATOM 758 O O . SER A 1 96 ? 6.156 8.398 -2.241 1.00 91.88 96 SER A O 1
ATOM 760 N N . VAL A 1 97 ? 6.310 7.402 -0.227 1.00 92.12 97 VAL A N 1
ATOM 761 C CA . VAL A 1 97 ? 5.384 6.293 -0.472 1.00 92.12 97 VAL A CA 1
ATOM 762 C C . VAL A 1 97 ? 4.024 6.634 0.127 1.00 92.12 97 VAL A C 1
ATOM 764 O O . VAL A 1 97 ? 3.921 7.063 1.277 1.00 92.12 97 VAL A O 1
ATOM 767 N N . ARG A 1 98 ? 2.963 6.423 -0.657 1.00 92.38 98 ARG A N 1
ATOM 768 C CA . ARG A 1 98 ? 1.573 6.660 -0.254 1.00 92.38 98 ARG A CA 1
ATOM 769 C C . ARG A 1 98 ? 0.850 5.320 -0.150 1.00 92.38 98 ARG A C 1
ATOM 771 O O . ARG A 1 98 ? 0.787 4.591 -1.131 1.00 92.38 98 ARG A O 1
ATOM 778 N N . CYS A 1 99 ? 0.288 5.038 1.018 1.00 92.19 99 CYS A N 1
ATOM 779 C CA . CYS A 1 99 ? -0.457 3.822 1.325 1.00 92.19 99 CYS A CA 1
ATOM 780 C C . CYS A 1 99 ? -1.934 4.174 1.509 1.00 92.19 99 CYS A C 1
ATOM 782 O O . CYS A 1 99 ? -2.268 4.943 2.410 1.00 92.19 99 CYS A O 1
ATOM 784 N N . ARG A 1 100 ? -2.808 3.659 0.642 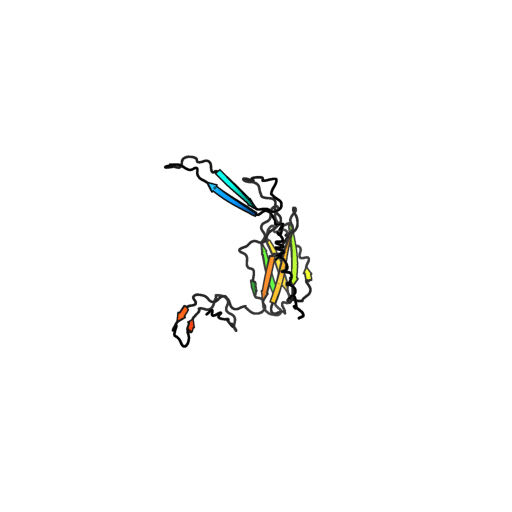1.00 92.50 100 ARG A N 1
ATOM 785 C CA . ARG A 1 100 ? -4.264 3.822 0.737 1.00 92.50 100 ARG A CA 1
ATOM 786 C C . ARG A 1 100 ? -4.919 2.528 1.198 1.00 92.50 100 ARG A C 1
ATOM 788 O O . ARG A 1 100 ? -4.573 1.444 0.717 1.00 92.50 100 ARG A O 1
ATOM 795 N N . VAL A 1 101 ? -5.866 2.653 2.116 1.00 91.75 101 VAL A N 1
ATOM 796 C CA . VAL A 1 101 ? -6.615 1.528 2.675 1.00 91.75 101 VAL A CA 1
ATOM 797 C C . VAL A 1 101 ? -8.109 1.808 2.637 1.00 91.75 101 VAL A C 1
ATOM 799 O O . VAL A 1 101 ? -8.534 2.952 2.751 1.00 91.75 101 VAL A O 1
ATOM 802 N N . ARG A 1 102 ? -8.917 0.758 2.534 1.00 90.62 102 ARG A N 1
ATOM 803 C CA . ARG A 1 102 ? -10.355 0.805 2.801 1.00 90.62 102 ARG A CA 1
ATOM 804 C C . ARG A 1 102 ? -10.577 0.299 4.216 1.00 90.62 102 ARG A C 1
ATOM 806 O O . ARG A 1 102 ? -10.088 -0.771 4.567 1.00 90.62 102 ARG A O 1
ATOM 813 N N . ALA A 1 103 ? -11.255 1.089 5.038 1.00 87.81 103 ALA A N 1
ATOM 814 C CA . ALA A 1 103 ? -11.516 0.758 6.432 1.00 87.81 103 ALA A CA 1
ATOM 815 C C . ALA A 1 103 ? -12.748 1.512 6.929 1.00 87.81 103 ALA A C 1
ATOM 817 O O . ALA A 1 103 ? -12.954 2.669 6.560 1.00 87.81 103 ALA A O 1
ATOM 818 N N . TYR A 1 104 ? -13.509 0.896 7.828 1.00 85.50 104 TYR A N 1
ATOM 819 C CA . TYR A 1 104 ? -14.521 1.604 8.601 1.00 85.50 104 TYR A CA 1
ATOM 820 C C . TYR A 1 104 ? -14.515 1.101 10.056 1.00 85.50 104 TYR A C 1
ATOM 822 O O . TYR A 1 104 ? -14.606 -0.105 10.275 1.00 85.50 104 TYR A O 1
ATOM 830 N N . PRO A 1 105 ? -14.395 1.980 11.065 1.00 87.00 105 PRO A N 1
ATOM 831 C CA . PRO A 1 105 ? -14.099 3.410 10.951 1.00 87.00 105 PRO A CA 1
ATOM 832 C C . PRO A 1 105 ? -12.777 3.680 10.198 1.00 87.00 105 PRO A C 1
ATOM 834 O O . PRO A 1 105 ? -11.942 2.769 10.119 1.00 87.00 105 PRO A O 1
ATOM 837 N N . PRO A 1 106 ? -12.586 4.883 9.619 1.00 86.31 106 PRO A N 1
ATOM 838 C CA . PRO A 1 106 ? -11.356 5.233 8.915 1.00 86.31 106 PRO A CA 1
ATOM 839 C C . PRO A 1 106 ? -10.111 4.960 9.762 1.00 86.31 106 PRO A C 1
ATOM 841 O O . PRO A 1 106 ? -10.152 5.044 10.992 1.00 86.31 106 PRO A O 1
ATOM 844 N N . ALA A 1 107 ? -9.007 4.601 9.107 1.00 82.44 107 ALA A N 1
ATOM 845 C CA . ALA A 1 107 ? -7.764 4.288 9.798 1.00 82.44 107 ALA A CA 1
ATOM 846 C C . ALA A 1 107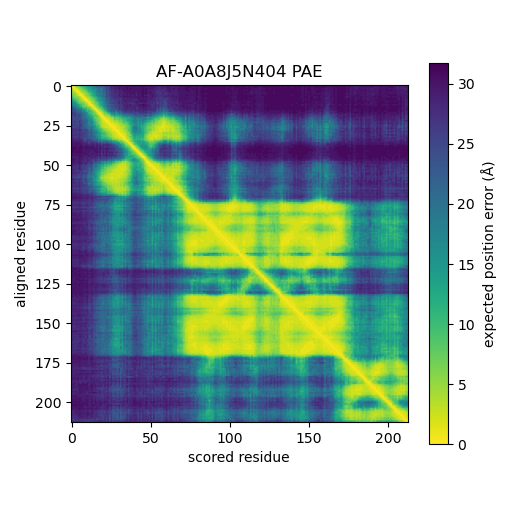 ? -7.275 5.492 10.619 1.00 82.44 107 ALA A C 1
ATOM 848 O O . ALA A 1 107 ? -7.269 6.628 10.154 1.00 82.44 107 ALA A O 1
ATOM 849 N N . LEU A 1 108 ? -6.882 5.231 11.864 1.00 80.00 108 LEU A N 1
ATOM 850 C CA . LEU A 1 108 ? -6.457 6.273 12.800 1.00 80.00 108 LEU A CA 1
ATOM 851 C C . LEU A 1 108 ? -4.942 6.312 12.944 1.00 80.00 108 LEU A C 1
ATOM 853 O O . LEU A 1 108 ? -4.375 7.354 13.248 1.00 80.00 108 LEU A O 1
ATOM 857 N N . THR A 1 109 ? -4.281 5.174 12.737 1.00 87.19 109 THR A N 1
ATOM 858 C CA . THR A 1 109 ? -2.828 5.071 12.838 1.00 87.19 109 THR A CA 1
ATOM 859 C C . THR A 1 109 ? -2.284 4.202 11.718 1.00 87.19 109 THR A C 1
ATOM 861 O O . THR A 1 109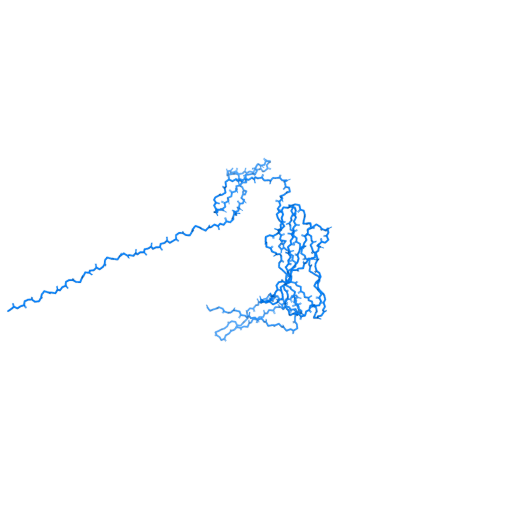 ? -2.854 3.171 11.360 1.00 87.19 109 THR A O 1
ATOM 864 N N . PHE A 1 110 ? -1.164 4.635 11.156 1.00 89.94 110 PHE A N 1
ATOM 865 C CA . PHE A 1 110 ? -0.378 3.843 10.222 1.00 89.94 110 PHE A CA 1
ATOM 866 C C . PHE A 1 110 ? 0.916 3.434 10.911 1.00 89.94 110 PHE A C 1
ATOM 868 O O . PHE A 1 110 ? 1.413 4.153 11.768 1.00 89.94 110 PHE A O 1
ATOM 875 N N . THR A 1 111 ? 1.472 2.286 10.557 1.00 89.56 111 THR A N 1
ATOM 876 C CA . THR A 1 111 ? 2.818 1.900 10.975 1.00 89.56 111 THR A CA 1
ATOM 877 C C . THR A 1 111 ? 3.568 1.327 9.800 1.00 89.56 111 THR A C 1
ATOM 879 O O . THR A 1 111 ? 2.990 0.625 8.969 1.00 89.56 111 THR A O 1
ATOM 882 N N . TRP A 1 112 ? 4.863 1.607 9.744 1.00 90.81 112 TRP A N 1
ATOM 883 C CA . TRP A 1 112 ? 5.676 1.279 8.591 1.00 90.81 112 TRP A CA 1
ATOM 884 C C . TRP A 1 112 ? 6.815 0.362 8.993 1.00 90.81 112 TRP A C 1
ATOM 886 O O . TRP A 1 112 ? 7.215 0.294 10.154 1.00 90.81 112 TRP A O 1
ATOM 896 N N . ALA A 1 113 ? 7.325 -0.390 8.034 1.00 90.12 113 ALA A N 1
ATOM 897 C CA . ALA A 1 113 ? 8.582 -1.091 8.197 1.00 90.12 113 ALA A CA 1
ATOM 898 C C . ALA A 1 113 ? 9.343 -1.100 6.881 1.00 90.12 113 ALA A C 1
ATOM 900 O O . ALA A 1 113 ? 8.745 -1.161 5.802 1.00 90.12 113 ALA A O 1
ATOM 901 N N . LEU A 1 114 ? 10.664 -1.075 6.984 1.00 89.75 114 LEU A N 1
ATOM 902 C CA . LEU A 1 114 ? 11.550 -1.259 5.848 1.00 89.75 114 LEU A CA 1
ATOM 903 C C . LEU A 1 114 ? 12.101 -2.676 5.881 1.00 89.75 114 LEU A C 1
ATOM 905 O O . LEU A 1 114 ? 12.585 -3.153 6.906 1.00 89.75 114 LEU A O 1
ATOM 909 N N . ARG A 1 115 ? 12.033 -3.345 4.735 1.00 86.69 115 ARG A N 1
ATOM 910 C CA . ARG A 1 115 ? 12.744 -4.592 4.479 1.00 86.69 115 ARG A CA 1
ATOM 911 C C . ARG A 1 115 ? 13.766 -4.323 3.381 1.00 86.69 115 ARG A C 1
ATOM 913 O O . ARG A 1 115 ? 13.431 -4.268 2.194 1.00 86.69 115 ARG A O 1
ATOM 920 N N . ARG A 1 116 ? 15.005 -4.092 3.810 1.00 82.12 116 ARG A N 1
ATOM 921 C CA . ARG A 1 116 ? 16.195 -4.040 2.953 1.00 82.12 116 ARG A CA 1
ATOM 922 C C . ARG A 1 116 ? 16.663 -5.484 2.752 1.00 82.12 116 ARG A C 1
ATOM 924 O O . ARG A 1 116 ? 16.664 -6.218 3.729 1.00 82.12 116 ARG A O 1
ATOM 931 N N . THR A 1 117 ? 16.985 -5.863 1.510 1.00 72.81 117 THR A N 1
ATOM 932 C CA . THR A 1 117 ? 17.420 -7.215 1.073 1.00 72.81 117 THR A CA 1
ATOM 933 C C . THR A 1 117 ? 16.443 -8.383 1.376 1.00 72.81 117 THR A C 1
ATOM 935 O O . THR A 1 117 ? 15.481 -8.232 2.137 1.00 72.81 117 THR A O 1
ATOM 938 N N . PRO A 1 118 ? 16.590 -9.557 0.723 1.00 59.19 118 PRO A N 1
ATOM 939 C CA . PRO A 1 118 ? 15.778 -10.738 1.033 1.00 59.19 118 PRO A CA 1
ATOM 940 C C . PRO A 1 118 ? 16.048 -11.286 2.447 1.00 59.19 118 PRO A C 1
ATOM 942 O O . PRO A 1 118 ? 15.085 -11.655 3.129 1.00 59.19 118 PRO A O 1
ATOM 945 N N . GLU A 1 119 ? 17.307 -11.248 2.904 1.00 60.41 119 GLU A N 1
ATOM 946 C CA . GLU A 1 119 ? 17.785 -11.732 4.214 1.00 60.41 119 GLU A CA 1
ATOM 947 C C . GLU A 1 119 ? 17.906 -10.640 5.299 1.00 60.41 119 GLU A C 1
ATOM 949 O O . GLU A 1 119 ? 18.329 -10.922 6.418 1.00 60.41 119 GLU A O 1
ATOM 954 N N . GLY A 1 120 ? 17.572 -9.383 4.997 1.00 59.97 120 GLY A N 1
ATOM 955 C CA . GLY A 1 120 ? 17.805 -8.271 5.918 1.00 59.97 120 GLY A CA 1
ATOM 956 C C . GLY A 1 120 ? 16.752 -8.101 7.016 1.00 59.97 120 GLY A C 1
ATOM 957 O O . GLY A 1 120 ? 15.599 -8.538 6.922 1.00 59.97 120 GLY A O 1
ATOM 958 N N . VAL A 1 121 ? 17.179 -7.414 8.079 1.00 60.97 121 VAL A N 1
ATOM 959 C CA . VAL A 1 121 ? 16.390 -7.092 9.275 1.00 60.97 121 VAL A CA 1
ATOM 960 C C . VAL A 1 121 ? 15.197 -6.203 8.907 1.00 60.97 121 VAL A C 1
ATOM 962 O O . VAL A 1 121 ? 15.335 -5.212 8.187 1.00 60.97 121 VAL A O 1
ATOM 965 N N . ARG A 1 122 ? 14.007 -6.543 9.423 1.00 67.38 122 ARG A N 1
ATOM 966 C CA . ARG A 1 122 ? 12.829 -5.669 9.347 1.00 67.38 122 ARG A CA 1
ATOM 967 C C . ARG A 1 122 ? 12.995 -4.539 10.354 1.00 67.38 122 ARG A C 1
ATOM 969 O O . ARG A 1 122 ? 12.839 -4.755 11.551 1.00 67.38 122 ARG A O 1
ATOM 976 N N . GLU A 1 123 ? 13.266 -3.339 9.868 1.00 74.56 123 GLU A N 1
ATOM 977 C CA . GLU A 1 123 ? 13.293 -2.150 10.712 1.00 74.56 123 GLU A CA 1
ATOM 978 C C . GLU A 1 123 ? 11.855 -1.641 10.866 1.00 74.56 123 GLU A C 1
ATOM 980 O O . GLU A 1 123 ? 11.248 -1.179 9.893 1.00 74.56 123 GLU A O 1
ATOM 985 N N . ARG A 1 124 ? 11.270 -1.795 12.062 1.00 75.38 124 ARG A N 1
ATOM 986 C CA . ARG A 1 124 ? 9.942 -1.248 12.370 1.00 75.38 124 ARG A CA 1
ATOM 987 C C . ARG A 1 124 ? 10.083 0.240 12.639 1.00 75.38 124 ARG A C 1
ATOM 989 O O . ARG A 1 124 ? 10.858 0.653 13.491 1.00 75.38 124 ARG A O 1
ATOM 996 N N . LEU A 1 125 ? 9.301 1.023 11.914 1.00 76.12 125 LEU A N 1
ATOM 997 C CA . LEU A 1 125 ? 9.294 2.467 12.006 1.00 76.12 125 LEU A CA 1
ATOM 998 C C . LEU A 1 125 ? 7.936 2.923 12.517 1.00 76.12 125 LEU A C 1
ATOM 1000 O O . LEU A 1 125 ? 6.894 2.740 11.875 1.00 76.12 125 LEU A O 1
ATOM 1004 N N . GLU A 1 126 ? 7.961 3.547 13.683 1.00 61.44 126 GLU A N 1
ATOM 1005 C CA . GLU A 1 126 ? 6.817 4.261 14.217 1.00 61.44 126 GLU A CA 1
ATOM 1006 C C . GLU A 1 126 ? 6.694 5.586 13.475 1.00 61.44 126 GLU A C 1
ATOM 1008 O O . GLU A 1 126 ? 7.229 6.615 13.870 1.00 61.44 126 GLU A O 1
ATOM 1013 N N . SER A 1 127 ? 6.011 5.564 12.335 1.00 63.38 127 SER A N 1
ATOM 1014 C CA . SER A 1 127 ? 5.510 6.804 11.760 1.00 63.38 127 SER A CA 1
ATOM 1015 C C . SER A 1 127 ? 4.064 6.929 12.197 1.00 63.38 127 SER A C 1
ATOM 1017 O O . SER A 1 127 ? 3.233 6.148 11.740 1.00 63.38 127 SER A O 1
ATOM 1019 N N . VAL A 1 128 ? 3.740 7.909 13.032 1.00 58.00 128 VAL A N 1
ATOM 1020 C CA . VAL A 1 128 ? 2.342 8.276 13.253 1.00 58.00 128 VAL A CA 1
ATOM 1021 C C . VAL A 1 128 ? 1.844 8.874 11.941 1.00 58.00 128 VAL A C 1
ATOM 1023 O O . VAL A 1 128 ? 2.172 10.009 11.595 1.00 58.00 128 VAL A O 1
ATOM 1026 N N . GLY A 1 129 ? 1.113 8.074 11.160 1.00 55.84 129 GLY A N 1
ATOM 1027 C CA . GLY A 1 129 ? 0.340 8.605 10.045 1.00 55.84 129 GLY A CA 1
ATOM 1028 C C . GLY A 1 129 ? -0.524 9.726 10.602 1.00 55.84 129 GLY A C 1
ATOM 1029 O O . GLY A 1 129 ? -1.268 9.495 11.552 1.00 55.84 129 GLY A O 1
ATOM 1030 N N . ARG A 1 130 ? -0.358 10.945 10.080 1.00 59.09 130 ARG A N 1
ATOM 1031 C CA . ARG A 1 130 ? -1.198 12.083 10.465 1.00 59.09 130 ARG A CA 1
ATOM 1032 C C . ARG A 1 130 ? -2.668 11.661 10.382 1.00 59.09 130 ARG A C 1
ATOM 1034 O O . ARG A 1 130 ? -3.015 10.816 9.555 1.00 59.09 130 ARG A O 1
ATOM 1041 N N . THR A 1 131 ? -3.513 12.238 11.229 1.00 54.53 131 THR A N 1
ATOM 1042 C CA . THR A 1 131 ? -4.974 12.083 11.207 1.00 54.53 131 THR A CA 1
ATOM 1043 C C . THR A 1 131 ? -5.545 12.592 9.876 1.00 54.53 131 THR A C 1
ATOM 1045 O O . THR A 1 131 ? -6.070 13.691 9.781 1.00 54.53 131 THR A O 1
ATOM 1048 N N . GLU A 1 132 ? -5.416 11.788 8.821 1.00 60.75 132 GLU A N 1
ATOM 1049 C CA . GLU A 1 132 ? -5.890 12.069 7.457 1.00 60.75 132 GLU A CA 1
ATOM 1050 C C . GLU A 1 132 ? -6.745 10.900 6.914 1.00 60.75 132 GLU A C 1
ATOM 1052 O O . GLU A 1 132 ? -6.881 10.694 5.707 1.00 60.75 132 GLU A O 1
ATOM 1057 N N . GLY A 1 133 ? -7.328 10.092 7.808 1.00 79.19 133 GLY A N 1
ATOM 1058 C CA . GLY A 1 133 ? -8.288 9.041 7.466 1.00 79.19 133 GLY A CA 1
ATOM 1059 C C . GLY A 1 133 ? -7.666 7.831 6.762 1.00 79.19 133 GLY A C 1
ATOM 1060 O O . GLY A 1 133 ? -6.967 7.028 7.363 1.00 79.19 133 GLY A O 1
ATOM 1061 N N . LEU A 1 134 ? -7.964 7.640 5.477 1.00 88.88 134 LEU A N 1
ATOM 1062 C CA . LEU A 1 134 ? -7.693 6.389 4.749 1.00 88.88 134 LEU A CA 1
ATOM 1063 C C . LEU A 1 134 ? -6.337 6.346 4.020 1.00 88.88 134 LEU A C 1
ATOM 1065 O O . LEU A 1 134 ? -6.053 5.403 3.280 1.00 88.88 134 LEU A O 1
ATOM 1069 N N . THR A 1 135 ? -5.490 7.365 4.189 1.00 90.81 135 THR A N 1
ATOM 1070 C CA . THR A 1 135 ? -4.188 7.461 3.512 1.00 90.81 135 THR A CA 1
ATOM 1071 C C . THR A 1 135 ? -3.052 7.715 4.501 1.00 90.81 135 THR A C 1
ATOM 1073 O O . THR A 1 135 ? -3.013 8.755 5.146 1.00 90.81 135 THR A O 1
ATOM 1076 N N . GLY A 1 136 ? -2.053 6.834 4.508 1.00 89.44 136 GLY A N 1
ATOM 1077 C CA . GLY A 1 136 ? -0.758 7.064 5.144 1.00 89.44 136 GLY A CA 1
ATOM 1078 C C . GLY A 1 136 ? 0.293 7.536 4.136 1.00 89.44 136 GLY A C 1
ATOM 1079 O O . GLY A 1 136 ? 0.304 7.104 2.978 1.00 89.44 136 GLY A O 1
ATOM 1080 N N . ARG A 1 137 ? 1.224 8.391 4.573 1.00 90.12 137 ARG A N 1
ATOM 1081 C CA . ARG A 1 137 ? 2.413 8.776 3.796 1.00 90.12 137 ARG A CA 1
ATOM 1082 C C . ARG A 1 137 ? 3.673 8.550 4.615 1.00 90.12 137 ARG A C 1
ATOM 1084 O O . ARG A 1 137 ? 3.736 8.974 5.764 1.00 90.12 137 ARG A O 1
ATOM 1091 N N . TYR A 1 138 ? 4.669 7.930 3.998 1.00 89.88 138 TYR A N 1
ATOM 1092 C CA . TYR A 1 138 ? 5.978 7.710 4.598 1.00 89.88 138 TYR A CA 1
ATOM 1093 C C . TYR A 1 138 ? 7.073 8.105 3.615 1.00 89.88 138 TYR A C 1
ATOM 1095 O O . TYR A 1 138 ? 7.053 7.699 2.453 1.00 89.88 138 TYR A O 1
ATOM 1103 N N . THR A 1 139 ? 8.031 8.901 4.082 1.00 91.06 139 THR A N 1
ATOM 1104 C CA . THR A 1 139 ? 9.161 9.350 3.269 1.00 91.06 139 THR A CA 1
ATOM 1105 C C . THR A 1 139 ? 10.397 8.553 3.646 1.00 91.06 139 THR A C 1
ATOM 1107 O O . THR A 1 139 ? 10.965 8.735 4.720 1.00 91.06 139 THR A O 1
ATOM 1110 N N . LEU A 1 140 ? 10.820 7.682 2.734 1.00 89.69 140 LEU A N 1
ATOM 1111 C CA . LEU A 1 140 ? 12.096 6.990 2.819 1.00 89.69 140 LEU A CA 1
ATOM 1112 C C . LEU A 1 140 ? 13.204 7.985 2.476 1.00 89.69 140 LEU A C 1
ATOM 1114 O O . LEU A 1 140 ? 13.211 8.533 1.376 1.00 89.69 140 LEU A O 1
ATOM 1118 N N . THR A 1 141 ? 14.125 8.210 3.407 1.00 89.56 141 THR A N 1
ATOM 1119 C CA . THR A 1 141 ? 15.299 9.069 3.205 1.00 89.56 141 THR A CA 1
ATOM 1120 C C . THR A 1 141 ? 16.556 8.221 3.040 1.00 89.56 141 THR A C 1
ATOM 1122 O O . THR A 1 141 ? 16.599 7.077 3.494 1.00 89.56 141 THR A O 1
ATOM 1125 N N . ARG A 1 142 ? 17.583 8.785 2.389 1.00 87.19 142 ARG A N 1
ATOM 1126 C CA . ARG A 1 142 ? 18.894 8.145 2.173 1.00 87.19 142 ARG A CA 1
ATOM 1127 C C . ARG A 1 142 ? 18.783 6.763 1.513 1.00 87.19 142 ARG A C 1
ATOM 1129 O O . ARG A 1 142 ? 19.332 5.783 2.008 1.00 87.19 142 ARG A O 1
ATOM 1136 N N . LEU A 1 143 ? 18.069 6.679 0.394 1.00 87.31 143 LEU A N 1
ATOM 1137 C CA . LEU A 1 143 ? 17.924 5.432 -0.357 1.00 87.31 143 LEU A CA 1
ATOM 1138 C C . LEU A 1 143 ? 19.279 5.004 -0.956 1.00 87.31 143 LEU A C 1
ATOM 1140 O O . LEU A 1 143 ? 19.785 5.680 -1.846 1.00 87.31 143 LEU A O 1
ATOM 1144 N N . GLN A 1 144 ? 19.867 3.895 -0.505 1.00 85.50 144 GLN A N 1
ATOM 1145 C CA . GLN A 1 144 ? 21.182 3.432 -0.989 1.00 85.50 144 GLN A CA 1
ATOM 1146 C C . GLN A 1 144 ? 21.090 2.155 -1.828 1.00 85.50 144 GLN A C 1
ATOM 1148 O O . GLN A 1 144 ? 21.802 1.994 -2.828 1.00 85.50 144 GLN A O 1
ATOM 1153 N N . GLU A 1 145 ? 20.204 1.255 -1.419 1.00 85.94 145 GLU A N 1
ATOM 1154 C CA . GLU A 1 145 ? 20.051 -0.085 -1.961 1.00 85.94 145 GLU A CA 1
ATOM 1155 C C . GLU A 1 145 ? 19.373 -0.072 -3.335 1.00 85.94 145 GLU A C 1
ATOM 1157 O O . GLU A 1 145 ? 18.587 0.816 -3.667 1.00 85.94 145 GLU A O 1
ATOM 1162 N N . GLU A 1 146 ? 19.636 -1.096 -4.150 1.00 84.50 146 GLU A N 1
ATOM 1163 C CA . GLU A 1 146 ? 18.985 -1.223 -5.459 1.00 84.50 146 GLU A CA 1
ATOM 1164 C C . GLU A 1 146 ? 17.469 -1.402 -5.339 1.00 84.50 146 GLU A C 1
ATOM 1166 O O . GLU A 1 146 ? 16.700 -0.852 -6.129 1.00 84.50 146 GLU A O 1
ATOM 1171 N N . ARG A 1 147 ? 17.051 -2.153 -4.316 1.00 87.12 147 ARG A N 1
ATOM 1172 C CA . ARG A 1 147 ? 15.669 -2.533 -4.055 1.00 87.12 147 ARG A CA 1
ATOM 1173 C C . ARG A 1 147 ? 15.394 -2.524 -2.555 1.00 87.12 147 ARG A C 1
ATOM 1175 O O . ARG A 1 147 ? 16.028 -3.259 -1.801 1.00 87.12 147 ARG A O 1
ATOM 1182 N N . VAL A 1 148 ? 14.376 -1.774 -2.146 1.00 89.25 148 VAL A N 1
ATOM 1183 C CA . VAL A 1 148 ? 13.874 -1.726 -0.763 1.00 89.25 148 VAL A CA 1
ATOM 1184 C C . VAL A 1 148 ? 12.377 -2.007 -0.759 1.00 89.25 148 VAL A C 1
ATOM 1186 O O . VAL A 1 148 ? 11.635 -1.468 -1.581 1.00 89.25 148 VAL A O 1
ATOM 1189 N N . GLN A 1 149 ? 11.913 -2.847 0.165 1.00 91.50 149 GLN A N 1
ATOM 1190 C CA . GLN A 1 149 ? 10.486 -3.040 0.408 1.00 91.50 149 GLN A CA 1
ATOM 1191 C C . GLN A 1 149 ? 10.003 -2.135 1.541 1.00 91.50 149 GLN A C 1
ATOM 1193 O O . GLN A 1 149 ? 10.559 -2.146 2.636 1.00 91.50 149 GLN A O 1
ATOM 1198 N N . VAL A 1 150 ? 8.938 -1.384 1.274 1.00 92.12 150 VAL A N 1
ATOM 1199 C CA . VAL A 1 150 ? 8.232 -0.562 2.259 1.00 92.12 150 VAL A CA 1
ATOM 1200 C C . VAL A 1 150 ? 6.922 -1.267 2.591 1.00 92.12 150 VAL A C 1
ATOM 1202 O O . VAL A 1 150 ? 6.110 -1.537 1.704 1.00 92.12 150 VAL A O 1
ATOM 1205 N N . LEU A 1 151 ? 6.739 -1.601 3.863 1.00 93.06 151 LEU A N 1
ATOM 1206 C CA . LEU A 1 151 ? 5.563 -2.282 4.394 1.00 93.06 151 LEU A CA 1
ATOM 1207 C C . LEU A 1 151 ? 4.731 -1.285 5.193 1.00 93.06 151 LEU A C 1
ATOM 1209 O O . LEU A 1 151 ? 5.284 -0.532 5.989 1.00 93.06 151 LEU A O 1
ATOM 1213 N N . CYS A 1 152 ? 3.421 -1.295 4.987 1.00 92.19 152 CYS A N 1
ATOM 1214 C CA . CYS A 1 152 ? 2.469 -0.404 5.641 1.00 92.19 152 CYS A CA 1
ATOM 1215 C C . CYS A 1 152 ? 1.364 -1.229 6.303 1.00 92.19 152 CYS A C 1
ATOM 1217 O O . CYS A 1 152 ? 0.750 -2.068 5.646 1.00 92.19 152 CYS A O 1
ATOM 1219 N N . TRP A 1 153 ? 1.095 -0.960 7.577 1.00 92.62 153 TRP A N 1
ATOM 1220 C CA . TRP A 1 153 ? -0.084 -1.436 8.294 1.00 92.62 153 TRP A CA 1
ATOM 1221 C C . TRP A 1 153 ? -0.941 -0.246 8.680 1.00 92.62 153 TRP A C 1
ATOM 1223 O O . TRP A 1 153 ? -0.421 0.743 9.193 1.00 92.62 153 TRP A O 1
ATOM 1233 N N . ALA A 1 154 ? -2.247 -0.368 8.497 1.00 91.88 154 ALA A N 1
ATOM 1234 C CA . ALA A 1 154 ? -3.215 0.551 9.071 1.00 91.88 154 ALA A CA 1
ATOM 1235 C C . ALA A 1 154 ? -3.912 -0.089 10.277 1.00 91.88 154 ALA A C 1
ATOM 1237 O O . ALA A 1 154 ? -4.172 -1.294 10.296 1.00 91.88 154 ALA A O 1
ATOM 1238 N N . LYS A 1 155 ? -4.239 0.729 11.275 1.00 89.88 155 LYS A N 1
ATOM 1239 C CA . LYS A 1 155 ? -5.028 0.347 12.444 1.00 89.88 155 LYS A CA 1
ATOM 1240 C C . LYS A 1 155 ? -6.182 1.327 12.631 1.00 89.88 155 LYS A C 1
ATOM 1242 O O . LYS A 1 155 ? -5.998 2.547 12.617 1.00 89.88 155 LYS A O 1
ATOM 1247 N N . ASN A 1 156 ? -7.378 0.781 12.808 1.00 89.81 156 ASN A N 1
ATOM 1248 C CA . ASN A 1 156 ? -8.570 1.524 13.204 1.00 89.81 156 ASN A CA 1
ATOM 1249 C C . ASN A 1 156 ? -9.078 1.021 14.566 1.00 89.81 156 ASN A C 1
ATOM 1251 O O . ASN A 1 156 ? -8.404 0.244 15.244 1.00 89.81 156 ASN A O 1
ATOM 1255 N N . ALA A 1 157 ? -10.267 1.472 14.971 1.00 87.69 157 ALA A N 1
ATOM 1256 C CA . ALA A 1 157 ? -10.895 1.055 16.225 1.00 87.69 157 ALA A CA 1
ATOM 1257 C C . ALA A 1 157 ? -11.250 -0.446 16.278 1.00 87.69 157 ALA A C 1
ATOM 1259 O O . ALA A 1 157 ? -11.407 -0.983 17.367 1.00 87.69 157 ALA A O 1
ATOM 1260 N N . ILE A 1 158 ? -11.374 -1.118 15.125 1.00 89.19 158 ILE A N 1
ATOM 1261 C CA . ILE A 1 158 ? -11.645 -2.563 15.047 1.00 89.19 158 ILE A CA 1
ATOM 1262 C C . ILE A 1 158 ? -10.356 -3.361 15.238 1.00 89.19 158 ILE A C 1
ATOM 1264 O O . ILE A 1 158 ? -10.357 -4.406 15.879 1.00 89.19 158 ILE A O 1
ATOM 1268 N N . GLY A 1 159 ? -9.242 -2.861 14.709 1.00 88.31 159 GLY A N 1
ATOM 1269 C CA . GLY A 1 159 ? -7.944 -3.489 14.889 1.00 88.31 159 GLY A CA 1
ATOM 1270 C C . GLY A 1 159 ? -6.951 -3.127 13.800 1.00 88.31 159 GLY A C 1
ATOM 1271 O O . GLY A 1 159 ? -7.123 -2.166 13.046 1.00 88.31 159 GLY A O 1
ATOM 1272 N N . THR A 1 160 ? -5.877 -3.907 13.748 1.00 90.38 160 THR A N 1
ATOM 1273 C CA . THR A 1 160 ? -4.796 -3.744 12.777 1.00 90.38 160 THR A CA 1
ATOM 1274 C C . THR A 1 160 ? -5.042 -4.633 11.568 1.00 90.38 160 THR A C 1
ATOM 1276 O O . THR A 1 160 ? -5.487 -5.771 11.689 1.00 90.38 160 THR A O 1
ATOM 1279 N N . GLN A 1 161 ? -4.708 -4.109 10.398 1.00 91.62 161 GLN A N 1
ATOM 1280 C CA . GLN A 1 161 ? -4.651 -4.843 9.147 1.00 91.62 161 GLN A CA 1
ATOM 1281 C C . GLN A 1 161 ? -3.875 -6.169 9.277 1.00 91.62 161 GLN A C 1
ATOM 1283 O O . GLN A 1 161 ? -2.764 -6.188 9.807 1.00 91.62 161 GLN A O 1
ATOM 1288 N N . ILE A 1 162 ? -4.448 -7.259 8.753 1.00 88.88 162 ILE A N 1
ATOM 1289 C CA . ILE A 1 162 ? -3.867 -8.613 8.823 1.00 88.88 162 ILE A CA 1
ATOM 1290 C C . ILE A 1 162 ? -2.612 -8.708 7.943 1.00 88.88 162 ILE A C 1
ATOM 1292 O O . ILE A 1 162 ? -1.531 -9.045 8.424 1.00 88.88 162 ILE A O 1
ATOM 1296 N N . GLU A 1 163 ? -2.730 -8.349 6.662 1.00 90.50 163 GLU A N 1
ATOM 1297 C CA . GLU A 1 163 ? -1.606 -8.343 5.721 1.00 90.50 163 GLU A CA 1
ATOM 1298 C C . GLU A 1 163 ? -1.163 -6.921 5.364 1.00 90.50 163 GLU A C 1
ATOM 1300 O O . GLU A 1 163 ? -1.993 -6.146 4.887 1.00 90.50 163 GLU A O 1
ATOM 1305 N N . PRO A 1 164 ? 0.127 -6.556 5.502 1.00 93.38 164 PRO A N 1
ATOM 1306 C CA . PRO A 1 164 ? 0.587 -5.217 5.150 1.00 93.38 164 PRO A CA 1
ATOM 1307 C C . PRO A 1 164 ? 0.466 -4.925 3.659 1.00 93.38 164 PRO A C 1
ATOM 1309 O O . PRO A 1 164 ? 0.736 -5.782 2.813 1.00 93.38 164 PRO A O 1
ATOM 1312 N N . CYS A 1 165 ? 0.247 -3.654 3.329 1.00 94.50 165 CYS A N 1
ATOM 1313 C CA . CYS A 1 165 ? 0.478 -3.174 1.975 1.00 94.50 165 CYS A CA 1
ATOM 1314 C C . CYS A 1 165 ? 1.979 -3.179 1.681 1.00 94.50 165 CYS A C 1
ATOM 1316 O O . CYS A 1 165 ? 2.774 -2.584 2.411 1.00 94.50 165 CYS A O 1
ATOM 1318 N N . LYS A 1 166 ? 2.359 -3.870 0.603 1.00 94.50 166 LYS A N 1
ATOM 1319 C CA . LYS A 1 166 ? 3.749 -4.051 0.175 1.00 94.50 166 LYS A CA 1
ATOM 1320 C C . LYS A 1 166 ? 4.039 -3.120 -0.998 1.00 94.50 166 LYS A C 1
ATOM 1322 O O . LYS A 1 166 ? 3.353 -3.177 -2.018 1.00 94.50 166 LYS A O 1
ATOM 1327 N N . PHE A 1 167 ? 5.069 -2.297 -0.861 1.00 93.88 167 PHE A N 1
ATOM 1328 C CA . PHE A 1 167 ? 5.568 -1.413 -1.910 1.00 93.88 167 PHE A CA 1
ATOM 1329 C C . PHE A 1 167 ? 7.040 -1.711 -2.163 1.00 93.88 167 PHE A C 1
ATOM 1331 O O . PHE A 1 167 ? 7.765 -2.094 -1.246 1.00 93.88 167 PHE A O 1
ATOM 1338 N N . THR A 1 168 ? 7.493 -1.541 -3.403 1.00 91.38 168 THR A N 1
ATOM 1339 C CA . THR A 1 168 ? 8.910 -1.714 -3.755 1.00 91.38 168 THR A CA 1
ATOM 1340 C C . THR A 1 168 ? 9.469 -0.415 -4.313 1.00 91.38 168 THR A C 1
ATOM 1342 O O . THR A 1 168 ? 8.917 0.146 -5.259 1.00 91.38 168 THR A O 1
ATOM 1345 N N . VAL A 1 169 ? 10.553 0.065 -3.713 1.00 91.12 169 VAL A N 1
ATOM 1346 C CA . VAL A 1 169 ? 11.303 1.240 -4.154 1.00 91.12 169 VAL A CA 1
ATOM 1347 C C . VAL A 1 169 ? 12.586 0.756 -4.813 1.00 91.12 169 VAL A C 1
ATOM 1349 O O . VAL A 1 169 ? 13.311 -0.045 -4.222 1.00 91.12 169 VAL A O 1
ATOM 1352 N N . TYR A 1 170 ? 12.857 1.240 -6.020 1.00 88.44 170 TYR A N 1
ATOM 1353 C CA . TYR A 1 170 ? 14.080 0.942 -6.753 1.00 88.44 170 TYR A CA 1
ATOM 1354 C C . TYR A 1 170 ? 14.936 2.202 -6.917 1.00 88.44 170 TYR A C 1
ATOM 1356 O O . TYR A 1 170 ? 14.389 3.277 -7.164 1.00 88.44 170 TYR A O 1
ATOM 1364 N N . THR A 1 171 ? 16.264 2.091 -6.818 1.00 84.94 171 THR A N 1
ATOM 1365 C CA . THR A 1 171 ? 17.182 3.199 -7.191 1.00 84.94 171 THR A CA 1
ATOM 1366 C C . THR A 1 171 ? 17.488 3.250 -8.680 1.00 84.94 171 THR A C 1
ATOM 1368 O O . THR A 1 171 ? 17.983 4.256 -9.182 1.00 84.94 171 THR A O 1
ATOM 1371 N N . ARG A 1 172 ? 17.194 2.167 -9.402 1.00 73.00 172 ARG A N 1
ATOM 1372 C CA . ARG A 1 172 ? 17.244 2.099 -10.861 1.00 73.00 172 ARG A CA 1
ATOM 1373 C C . ARG A 1 172 ? 15.863 1.748 -11.384 1.00 73.00 172 ARG A C 1
ATOM 1375 O O . ARG A 1 172 ? 15.172 0.913 -10.807 1.00 73.00 172 ARG A O 1
ATOM 1382 N N . GLY A 1 173 ? 15.441 2.390 -12.467 1.00 62.28 173 GLY A N 1
ATOM 1383 C CA . GLY A 1 173 ? 14.183 2.031 -13.108 1.00 62.28 173 GLY A CA 1
ATOM 1384 C C . GLY A 1 173 ? 14.223 0.563 -13.527 1.00 62.28 173 GLY A C 1
ATOM 1385 O O . GLY A 1 173 ? 15.078 0.174 -14.322 1.00 62.28 173 GLY A O 1
ATOM 1386 N N . ARG A 1 174 ? 13.301 -0.262 -13.014 1.00 64.50 174 ARG A N 1
ATOM 1387 C CA . ARG A 1 174 ? 13.025 -1.549 -13.658 1.00 64.50 174 ARG A CA 1
ATOM 1388 C C . ARG A 1 174 ? 12.475 -1.235 -15.054 1.00 64.50 174 ARG A C 1
ATOM 1390 O O . ARG A 1 174 ? 11.624 -0.346 -15.153 1.00 64.50 174 ARG A O 1
ATOM 1397 N N . PRO A 1 175 ? 12.923 -1.925 -16.113 1.00 63.06 175 PRO A N 1
ATOM 1398 C CA . PRO A 1 175 ? 12.321 -1.752 -17.423 1.00 63.06 175 PRO A CA 1
ATOM 1399 C C . PRO A 1 175 ? 10.816 -2.004 -17.336 1.00 63.06 175 PRO A C 1
ATOM 1401 O O . PRO A 1 175 ? 10.383 -2.977 -16.708 1.00 63.06 175 PRO A O 1
ATOM 1404 N N . GLY A 1 176 ? 10.018 -1.103 -17.908 1.00 68.62 176 GLY A N 1
ATOM 1405 C CA . GLY A 1 176 ? 8.572 -1.299 -17.972 1.00 68.62 176 GLY A CA 1
ATOM 1406 C C . GLY A 1 176 ? 8.222 -2.558 -18.771 1.00 68.62 176 GLY A C 1
ATOM 1407 O O . GLY A 1 176 ? 9.027 -3.004 -19.589 1.00 68.62 176 GLY A O 1
ATOM 1408 N N . PRO A 1 177 ? 7.026 -3.138 -18.576 1.00 74.81 177 PRO A N 1
ATOM 1409 C CA . PRO A 1 177 ? 6.582 -4.234 -19.427 1.00 74.81 177 PRO A CA 1
ATOM 1410 C C . PRO A 1 177 ? 6.590 -3.785 -20.892 1.00 74.81 177 PRO A C 1
ATOM 1412 O O . PRO A 1 177 ? 6.118 -2.693 -21.217 1.00 74.81 177 PRO A O 1
ATOM 1415 N N . VAL A 1 178 ? 7.141 -4.620 -21.771 1.00 84.19 178 VAL A N 1
ATOM 1416 C CA . VAL A 1 178 ? 7.071 -4.395 -23.217 1.00 84.19 178 VAL A CA 1
ATOM 1417 C C . VAL A 1 178 ? 5.634 -4.566 -23.708 1.00 84.19 178 VAL A C 1
ATOM 1419 O O . VAL A 1 178 ? 4.873 -5.365 -23.166 1.00 84.19 178 VAL A O 1
ATOM 1422 N N . ALA A 1 179 ? 5.252 -3.808 -24.732 1.00 85.75 179 ALA A N 1
ATOM 1423 C CA . ALA A 1 179 ? 3.896 -3.787 -25.268 1.00 85.75 179 ALA A CA 1
ATOM 1424 C C . ALA A 1 179 ? 3.879 -4.089 -26.770 1.00 85.75 179 ALA A C 1
ATOM 1426 O O . ALA A 1 179 ? 4.774 -3.684 -27.512 1.00 85.75 179 ALA A O 1
ATOM 1427 N N . GLY A 1 180 ? 2.814 -4.742 -27.243 1.00 87.44 180 GLY A N 1
ATOM 1428 C CA . GLY A 1 180 ? 2.605 -5.002 -28.672 1.00 87.44 180 GLY A CA 1
ATOM 1429 C C . GLY A 1 180 ? 3.688 -5.881 -29.298 1.00 8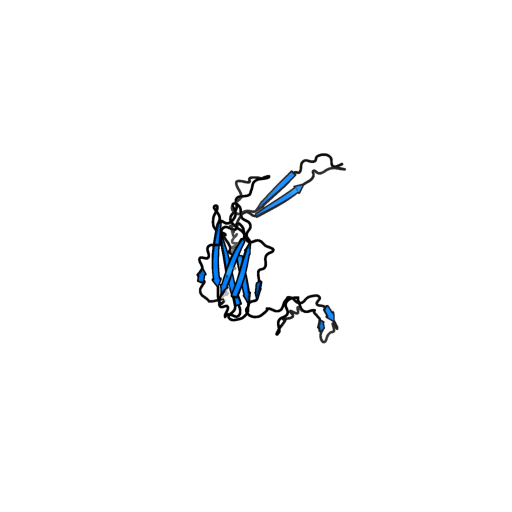7.44 180 GLY A C 1
ATOM 1430 O O . GLY A 1 180 ? 4.167 -5.561 -30.382 1.00 87.44 180 GLY A O 1
ATOM 1431 N N . CYS A 1 181 ? 4.095 -6.940 -28.598 1.00 88.25 181 CYS A N 1
ATOM 1432 C CA . CYS A 1 181 ? 5.028 -7.921 -29.134 1.00 88.25 181 CYS A CA 1
ATOM 1433 C C . CYS A 1 181 ? 4.410 -8.682 -30.313 1.00 88.25 181 CYS A C 1
ATOM 1435 O O . CYS A 1 181 ? 3.276 -9.149 -30.219 1.00 88.25 181 CYS A O 1
ATOM 1437 N N . LYS A 1 182 ? 5.159 -8.816 -31.407 1.00 90.88 182 LYS A N 1
ATOM 1438 C CA . LYS A 1 182 ? 4.806 -9.613 -32.586 1.00 90.88 182 LYS A CA 1
ATOM 1439 C C . LYS A 1 182 ? 5.930 -10.581 -32.918 1.00 90.88 182 LYS A C 1
ATOM 1441 O O . LYS A 1 182 ? 7.100 -10.260 -32.709 1.00 90.88 182 LYS A O 1
ATOM 1446 N N . VAL A 1 183 ? 5.549 -11.747 -33.425 1.00 89.50 183 VAL A N 1
ATOM 1447 C CA . VAL A 1 183 ? 6.473 -12.771 -33.906 1.00 89.50 183 VAL A CA 1
ATOM 1448 C C . VAL A 1 183 ? 6.467 -12.729 -35.428 1.00 89.50 183 VAL A C 1
ATOM 1450 O O . VAL A 1 183 ? 5.416 -12.891 -36.042 1.00 89.50 183 VAL A O 1
ATOM 1453 N N . ASP A 1 184 ? 7.638 -12.507 -36.011 1.00 85.44 184 ASP A N 1
ATOM 1454 C CA . ASP A 1 184 ? 7.874 -12.450 -37.450 1.00 85.44 184 ASP A CA 1
ATOM 1455 C C . ASP A 1 184 ? 8.820 -13.588 -37.875 1.00 85.44 184 ASP A C 1
ATOM 1457 O O . ASP A 1 184 ? 9.605 -14.097 -37.070 1.00 85.44 184 ASP A O 1
ATOM 1461 N N . ASN A 1 185 ? 8.784 -13.958 -39.160 1.00 81.38 185 ASN A N 1
ATOM 1462 C CA . ASN A 1 185 ? 9.675 -14.950 -39.780 1.00 81.38 185 ASN A CA 1
ATOM 1463 C C . ASN A 1 185 ? 9.706 -16.312 -39.064 1.00 81.38 185 ASN A C 1
ATOM 1465 O O . ASN A 1 185 ? 10.777 -16.872 -38.847 1.00 81.38 185 ASN A O 1
ATOM 1469 N N . HIS A 1 186 ? 8.53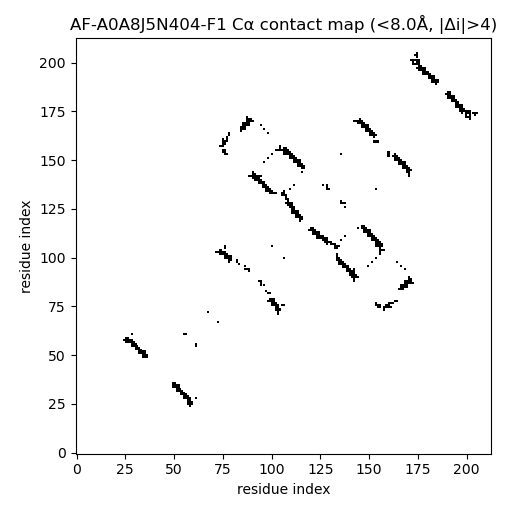7 -16.843 -38.699 1.00 81.12 186 HIS A N 1
ATOM 1470 C CA . HIS A 1 186 ? 8.429 -18.170 -38.099 1.00 81.12 186 HIS A CA 1
ATOM 1471 C C . HIS A 1 186 ? 8.748 -19.252 -39.138 1.00 81.12 186 HIS A C 1
ATOM 1473 O O . HIS A 1 186 ? 7.974 -19.505 -40.060 1.00 81.12 186 HIS A O 1
ATOM 1479 N N . THR A 1 187 ? 9.919 -19.859 -38.998 1.00 81.88 187 THR A N 1
ATOM 1480 C CA . THR A 1 187 ? 10.448 -20.890 -39.895 1.00 81.88 187 THR A CA 1
ATOM 1481 C C . THR A 1 187 ? 11.025 -22.041 -39.079 1.00 81.88 187 THR A C 1
ATOM 1483 O O . THR A 1 187 ? 11.224 -21.920 -37.872 1.00 81.88 187 THR A O 1
ATOM 1486 N N . ALA A 1 188 ? 11.360 -23.149 -39.744 1.00 76.31 188 ALA A N 1
ATOM 1487 C CA . ALA A 1 188 ? 12.014 -24.292 -39.102 1.00 76.31 188 ALA A CA 1
ATOM 1488 C C . ALA A 1 188 ? 13.374 -23.941 -38.457 1.00 76.31 188 ALA A C 1
ATOM 1490 O O . ALA A 1 188 ? 13.804 -24.619 -37.531 1.00 76.31 188 ALA A O 1
ATOM 1491 N N . SER A 1 189 ? 14.045 -22.882 -38.928 1.00 79.31 189 SER A N 1
ATOM 1492 C CA . SER A 1 189 ? 15.349 -22.428 -38.424 1.00 79.31 189 SER A CA 1
ATOM 1493 C C . SER A 1 189 ? 15.270 -21.336 -37.353 1.00 79.31 189 SER A C 1
ATOM 1495 O O . SER A 1 189 ? 16.304 -20.949 -36.812 1.00 79.31 189 SER A O 1
ATOM 1497 N N . GLY A 1 190 ? 14.080 -20.810 -37.046 1.00 82.88 190 GLY A N 1
ATOM 1498 C CA . GLY A 1 190 ? 13.915 -19.798 -36.004 1.00 82.88 190 GLY A CA 1
ATOM 1499 C C . GLY A 1 190 ? 12.786 -18.807 -36.262 1.00 82.88 190 GLY A C 1
ATOM 1500 O O . GLY A 1 190 ? 11.991 -18.953 -37.189 1.00 82.88 190 GLY A O 1
ATOM 1501 N N . PHE A 1 191 ? 12.727 -17.788 -35.408 1.00 88.50 191 PHE A N 1
ATOM 1502 C CA . PHE A 1 191 ? 11.743 -16.709 -35.454 1.00 88.50 191 PHE A CA 1
ATOM 1503 C C . PHE A 1 191 ? 12.342 -15.411 -34.889 1.00 88.50 191 PHE A C 1
ATOM 1505 O O . PHE A 1 191 ? 13.349 -15.423 -34.183 1.00 88.50 191 PHE A O 1
ATOM 1512 N N . THR A 1 192 ? 11.719 -14.272 -35.193 1.00 88.56 192 THR A N 1
ATOM 1513 C CA . THR A 1 192 ? 12.099 -12.943 -34.686 1.00 88.56 192 THR A CA 1
ATOM 1514 C C . THR A 1 192 ? 10.967 -12.360 -33.848 1.00 88.56 192 THR A C 1
ATOM 1516 O O . THR A 1 192 ? 9.818 -12.392 -34.272 1.00 88.56 192 THR A O 1
ATOM 1519 N N . VAL A 1 193 ? 11.266 -11.776 -32.683 1.00 90.06 193 VAL A N 1
ATOM 1520 C CA . VAL A 1 193 ? 10.263 -11.092 -31.845 1.00 90.06 193 VAL A CA 1
ATOM 1521 C C . VAL A 1 193 ? 10.532 -9.593 -31.821 1.00 90.06 193 VAL A C 1
ATOM 1523 O O . VAL A 1 193 ? 11.630 -9.158 -31.480 1.00 90.06 193 VAL A O 1
ATOM 1526 N N . ARG A 1 194 ? 9.518 -8.790 -32.154 1.00 88.50 194 ARG A N 1
ATOM 1527 C CA . ARG A 1 194 ? 9.568 -7.322 -32.102 1.00 88.50 194 ARG A CA 1
ATOM 1528 C C . ARG A 1 194 ? 8.561 -6.808 -31.089 1.00 88.50 194 ARG A C 1
ATOM 1530 O O . ARG A 1 194 ? 7.376 -7.090 -31.217 1.00 88.50 194 ARG A O 1
ATOM 1537 N N . CYS A 1 195 ? 9.010 -6.018 -30.120 1.00 86.75 195 CYS A N 1
ATOM 1538 C CA . CYS A 1 195 ? 8.155 -5.409 -29.103 1.00 86.75 195 CYS A CA 1
ATOM 1539 C C . CYS A 1 195 ? 8.403 -3.903 -29.005 1.00 86.75 195 CYS A C 1
ATOM 1541 O O . CYS A 1 195 ? 9.491 -3.423 -29.322 1.00 86.75 195 CYS A O 1
ATOM 1543 N N . ARG A 1 196 ? 7.420 -3.151 -28.502 1.00 87.81 196 ARG A N 1
ATOM 1544 C CA . ARG A 1 196 ? 7.600 -1.738 -28.138 1.00 87.81 196 ARG A CA 1
ATOM 1545 C C . ARG A 1 196 ? 7.992 -1.629 -26.667 1.00 87.81 196 ARG A C 1
ATOM 1547 O O . ARG A 1 196 ? 7.450 -2.344 -25.824 1.00 87.81 196 ARG A O 1
ATOM 1554 N N . SER A 1 197 ? 8.913 -0.722 -26.353 1.00 74.19 197 SER A N 1
ATOM 1555 C CA . SER A 1 197 ? 9.298 -0.407 -24.973 1.00 74.19 197 SER A CA 1
ATOM 1556 C C . SER A 1 197 ? 8.105 0.121 -24.173 1.00 74.19 197 SER A C 1
ATOM 1558 O O . SER A 1 197 ? 7.347 0.954 -24.674 1.00 74.19 197 SER A O 1
ATOM 1560 N N . GLY A 1 198 ? 7.956 -0.336 -22.928 1.00 66.50 198 GLY A N 1
ATOM 1561 C CA . GLY A 1 198 ? 6.960 0.196 -21.999 1.00 66.50 198 GLY A CA 1
ATOM 1562 C C . GLY A 1 198 ? 7.238 1.642 -21.579 1.00 66.50 198 GLY A C 1
ATOM 1563 O O . GLY A 1 198 ? 8.328 2.170 -21.789 1.00 66.50 198 GLY A O 1
ATOM 1564 N N . ALA A 1 199 ? 6.258 2.275 -20.927 1.00 58.19 199 ALA A N 1
ATOM 1565 C CA . ALA A 1 199 ? 6.322 3.683 -20.509 1.00 58.19 199 ALA A CA 1
ATOM 1566 C C . ALA A 1 199 ? 7.486 4.018 -19.549 1.00 58.19 199 ALA A C 1
ATOM 1568 O O . ALA A 1 199 ? 7.901 5.172 -19.458 1.00 58.19 199 ALA A O 1
ATOM 1569 N N . PHE A 1 200 ? 8.037 3.022 -18.849 1.00 59.81 200 PHE A N 1
ATOM 1570 C CA . PHE A 1 200 ? 9.216 3.193 -18.004 1.00 59.81 200 PHE A CA 1
ATOM 1571 C C . PHE A 1 200 ? 10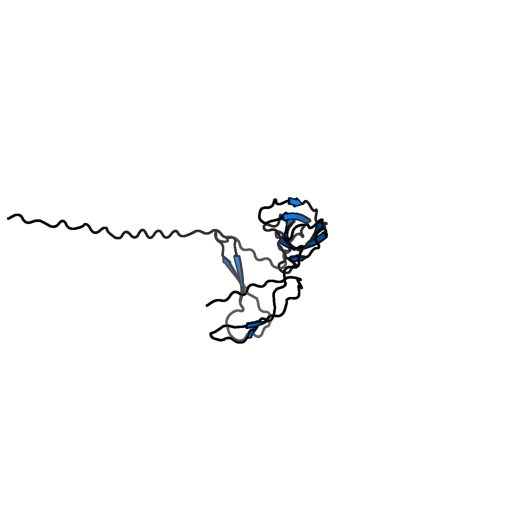.486 2.959 -18.822 1.00 59.81 200 PHE A C 1
ATOM 1573 O O . PHE A 1 200 ? 10.868 1.814 -19.079 1.00 59.81 200 PHE A O 1
ATOM 1580 N N . ARG A 1 201 ? 11.145 4.056 -19.215 1.00 54.84 201 ARG A N 1
ATOM 1581 C CA . ARG A 1 201 ? 12.498 4.011 -19.779 1.00 54.84 201 ARG A CA 1
ATOM 1582 C C . ARG A 1 201 ? 13.488 3.640 -18.674 1.00 54.84 201 ARG A C 1
ATOM 1584 O O . ARG A 1 201 ? 13.543 4.298 -17.639 1.00 54.84 201 ARG A O 1
ATOM 1591 N N . SER A 1 202 ? 14.246 2.576 -18.908 1.00 57.72 202 SER A N 1
ATOM 1592 C CA . SER A 1 202 ? 15.440 2.217 -18.148 1.00 57.72 202 SER A CA 1
ATOM 1593 C C . SER A 1 202 ? 16.604 2.178 -19.131 1.00 57.72 202 SER A C 1
ATOM 1595 O O . SER A 1 202 ? 16.435 1.639 -20.224 1.00 57.72 202 SER A O 1
ATOM 1597 N N . ASP A 1 203 ? 17.751 2.752 -18.762 1.00 57.19 203 ASP A N 1
ATOM 1598 C CA . ASP A 1 203 ? 18.932 2.851 -19.639 1.00 57.19 203 ASP A CA 1
ATOM 1599 C C . ASP A 1 203 ? 19.595 1.492 -19.927 1.00 57.19 203 ASP A C 1
ATOM 1601 O O . ASP A 1 203 ? 20.388 1.379 -20.857 1.00 57.19 203 ASP A O 1
ATOM 1605 N N . GLN A 1 204 ? 19.247 0.435 -19.184 1.00 57.00 204 GLN A N 1
ATOM 1606 C CA . GLN A 1 204 ? 19.647 -0.943 -19.478 1.00 57.00 204 GLN A CA 1
ATOM 1607 C C . GLN A 1 204 ? 18.493 -1.899 -19.169 1.00 57.00 204 GLN A C 1
ATOM 1609 O O . GLN A 1 204 ? 18.163 -2.152 -18.009 1.00 57.00 204 GLN A O 1
ATOM 1614 N N . ALA A 1 205 ? 17.868 -2.433 -20.219 1.00 61.66 205 ALA A N 1
ATOM 1615 C CA . ALA A 1 205 ? 16.733 -3.335 -20.111 1.00 61.66 205 ALA A CA 1
ATOM 1616 C C . ALA A 1 205 ? 17.023 -4.684 -20.771 1.00 61.66 205 ALA A C 1
ATOM 1618 O O . ALA A 1 205 ? 17.033 -4.786 -21.995 1.00 61.66 205 ALA A O 1
ATOM 1619 N N . ASN A 1 206 ? 17.190 -5.723 -19.951 1.00 72.38 206 ASN A N 1
ATOM 1620 C CA . ASN A 1 206 ? 17.248 -7.104 -20.419 1.00 72.38 206 ASN A CA 1
ATOM 1621 C C . ASN A 1 206 ? 15.867 -7.745 -20.244 1.00 72.38 206 ASN A C 1
ATOM 1623 O O . ASN A 1 206 ? 15.312 -7.734 -19.143 1.00 72.38 206 ASN A O 1
ATOM 1627 N N . TYR A 1 207 ? 15.320 -8.307 -21.321 1.00 78.44 207 TYR A N 1
ATOM 1628 C CA . TYR A 1 207 ? 14.063 -9.055 -21.305 1.00 78.44 207 TYR A CA 1
ATOM 1629 C C . TYR A 1 207 ? 14.344 -10.520 -21.635 1.00 78.44 207 TYR A C 1
ATOM 1631 O O . TYR A 1 207 ? 15.078 -10.811 -22.577 1.00 78.44 207 TYR A O 1
ATOM 1639 N N . THR A 1 208 ? 13.746 -11.435 -20.876 1.00 80.12 208 THR A N 1
ATOM 1640 C CA . THR A 1 208 ? 13.834 -12.875 -21.140 1.00 80.12 208 THR A CA 1
ATOM 1641 C C . THR A 1 208 ? 12.607 -13.314 -21.925 1.00 80.12 208 THR A C 1
ATOM 1643 O O . THR A 1 208 ? 11.480 -13.102 -21.477 1.00 80.12 208 THR A O 1
ATOM 1646 N N . LEU A 1 209 ? 12.823 -13.938 -23.082 1.00 82.19 209 LEU A N 1
ATOM 1647 C CA . LEU A 1 209 ? 11.767 -14.595 -23.841 1.00 82.19 209 LEU A CA 1
ATOM 1648 C C . LEU A 1 209 ? 11.660 -16.054 -23.386 1.00 82.19 209 LEU A C 1
ATOM 1650 O O . LEU A 1 209 ? 12.644 -16.788 -23.441 1.00 82.19 209 LEU A O 1
ATOM 1654 N N . LEU A 1 210 ? 10.474 -16.468 -22.943 1.00 81.31 210 LEU A N 1
ATOM 1655 C CA . LEU A 1 210 ? 10.175 -17.870 -22.658 1.00 81.31 210 LEU A CA 1
ATOM 1656 C C . LEU A 1 210 ? 9.554 -18.495 -23.908 1.00 81.31 210 LEU A C 1
ATOM 1658 O O . LEU A 1 210 ? 8.536 -18.008 -24.400 1.00 81.31 210 LEU A O 1
ATOM 1662 N N . VAL A 1 211 ? 10.195 -19.541 -24.425 1.00 79.44 211 VAL A N 1
ATOM 1663 C CA . VAL A 1 211 ? 9.766 -20.287 -25.613 1.00 79.44 211 VAL A CA 1
ATOM 1664 C C . VAL A 1 211 ? 9.370 -21.679 -25.151 1.00 79.44 211 VAL A C 1
ATOM 1666 O O . VAL A 1 211 ? 10.135 -22.332 -24.444 1.00 79.44 211 VAL A O 1
ATOM 1669 N N . TYR A 1 212 ? 8.177 -22.111 -25.533 1.00 77.62 212 TYR A N 1
ATOM 1670 C CA . TYR A 1 212 ? 7.663 -23.441 -25.229 1.00 77.62 212 TYR A CA 1
ATOM 1671 C C . TYR A 1 212 ? 7.619 -24.245 -26.530 1.00 77.62 212 TYR A C 1
ATOM 1673 O O . TYR A 1 212 ? 7.292 -23.677 -27.575 1.00 77.62 212 TYR A O 1
ATOM 1681 N N . ALA A 1 213 ? 8.010 -25.519 -26.453 1.00 66.56 213 ALA A N 1
ATOM 1682 C CA . ALA A 1 213 ? 7.994 -26.478 -27.558 1.00 66.56 213 ALA A CA 1
ATOM 1683 C C . ALA A 1 213 ? 6.715 -27.319 -27.530 1.00 66.56 213 ALA A C 1
ATOM 1685 O O . ALA A 1 213 ? 6.228 -27.588 -26.406 1.00 66.56 213 ALA A O 1
#

Mean predicted aligned error: 17.51 Å